Protein AF-A0A1H3QNW9-F1 (afdb_monomer_lite)

pLDDT: mean 85.69, std 12.76, range [44.47, 98.31]

Radius of gyration: 17.43 Å; chains: 1; bounding box: 43×35×52 Å

Foldseek 3Di:
DFLVVLLVCLQVVQVDDPVSLLVVLCVQQPPVRPRPDLLLVCLVVLLSCLQHPFLPPLVSCLSCQVVLQVVLVVDDLQDQVCLSSLLSSLLVVLSSQLSPHDRPVVSVVSSLVSLVNNDDDPPDQLQSLLLSLLSCLLSVVLQSVCVSLVHDSDDAQPQDLVDAPPLDSSSVSSNLSNCLVVLPALVSNVVNVLVCSRCVVVPCCVVVNHHSSSLSSNLSSRVCRRHVHRSSRSSVVSNVVSVVSVPDDD

Secondary structure (DSSP, 8-state):
--HHHHHHHHHHTTT-SHHHHHHHHHHHS-TTS---S-GGGGHHHHHHHHHHHTTTTGGGGTTHHHHHHHHHHH--TT-GGGHHHHHHHHHHHHHHHHTT----HHHHHHHHHTTTT----TT--HHHHHHHHHHHHHTT-HHHHHHHTT--SSS-----TTS--TT-HHHHHHHHHHHHHTT--HHHHHHHHHHHHHHIIIIITTTTSS-TTHHHHHHIIIIITTT---GGGHHHHHHHHHHHHHHS--

Organism: NCBI:txid405436

Structure (mmCIF, N/CA/C/O backbone):
data_AF-A0A1H3QNW9-F1
#
_entry.id   AF-A0A1H3QNW9-F1
#
loop_
_atom_site.group_PDB
_atom_site.id
_atom_site.type_symbol
_atom_site.label_atom_id
_atom_site.label_alt_id
_atom_site.label_comp_id
_atom_site.label_asym_id
_atom_site.label_entity_id
_atom_site.label_seq_id
_atom_site.pdbx_PDB_ins_code
_atom_site.Cartn_x
_atom_site.Cartn_y
_atom_site.Cartn_z
_atom_site.occupancy
_atom_site.B_iso_or_equiv
_atom_site.auth_seq_id
_atom_site.auth_comp_id
_atom_site.auth_asym_id
_atom_site.auth_atom_id
_atom_site.pdbx_PDB_model_num
ATOM 1 N N . MET A 1 1 ? -2.648 19.860 2.411 1.00 66.00 1 MET A N 1
ATOM 2 C CA . MET A 1 1 ? -3.523 19.165 1.454 1.00 66.00 1 MET A CA 1
ATOM 3 C C . MET A 1 1 ? -4.589 18.426 2.238 1.00 66.00 1 MET A C 1
ATOM 5 O O . MET A 1 1 ? -4.229 17.661 3.121 1.00 66.00 1 MET A O 1
ATOM 9 N N . ARG A 1 2 ? -5.869 18.709 1.990 1.00 79.75 2 ARG A N 1
ATOM 10 C CA . ARG A 1 2 ? -7.006 17.971 2.574 1.00 79.75 2 ARG A CA 1
ATOM 11 C C . ARG A 1 2 ? -7.312 16.715 1.753 1.00 79.75 2 ARG A C 1
ATOM 13 O O . ARG A 1 2 ? -7.042 16.709 0.558 1.00 79.75 2 ARG A O 1
ATOM 20 N N . LEU A 1 3 ? -7.965 15.700 2.333 1.00 72.50 3 LEU A N 1
ATOM 21 C CA . LEU A 1 3 ? -8.391 14.484 1.601 1.00 72.50 3 LEU A CA 1
ATOM 22 C C . LEU A 1 3 ? -9.133 14.781 0.282 1.00 72.50 3 LEU A C 1
ATOM 24 O O . LEU A 1 3 ? -8.835 14.179 -0.744 1.00 72.50 3 LEU A O 1
ATOM 28 N N . GLN A 1 4 ? -10.050 15.754 0.283 1.00 72.06 4 GLN A N 1
ATOM 29 C CA . GLN A 1 4 ? -10.753 16.174 -0.933 1.00 72.06 4 GLN A CA 1
ATOM 30 C C . GLN A 1 4 ? -9.806 16.784 -1.976 1.00 72.06 4 GLN A C 1
ATOM 32 O O . GLN A 1 4 ? -9.982 16.539 -3.165 1.00 72.06 4 GLN A O 1
ATOM 37 N N . GLU A 1 5 ? -8.810 17.564 -1.548 1.00 76.81 5 GLU A N 1
ATOM 38 C CA . GLU A 1 5 ? -7.808 18.156 -2.441 1.00 76.81 5 GLU A CA 1
ATOM 39 C C . GLU A 1 5 ? -6.892 17.083 -3.018 1.00 76.81 5 GLU A C 1
ATOM 41 O O . GLU A 1 5 ? -6.595 17.166 -4.195 1.00 76.81 5 GLU A O 1
ATOM 46 N N . PHE A 1 6 ? -6.512 16.070 -2.232 1.00 74.00 6 PHE A N 1
ATOM 47 C CA . PHE A 1 6 ? -5.716 14.931 -2.695 1.00 74.00 6 PHE A CA 1
ATOM 48 C C . PHE A 1 6 ? -6.447 14.128 -3.774 1.00 74.00 6 PHE A C 1
ATOM 50 O O . PHE A 1 6 ? -5.932 13.949 -4.872 1.00 74.00 6 PHE A O 1
ATOM 57 N N . VAL A 1 7 ? -7.692 13.718 -3.503 1.00 70.38 7 VAL A N 1
ATOM 58 C CA . VAL A 1 7 ? -8.506 13.004 -4.500 1.00 70.38 7 VAL A CA 1
ATOM 59 C C . VAL A 1 7 ? -8.715 13.885 -5.734 1.00 70.38 7 VAL A C 1
ATOM 61 O O . VAL A 1 7 ? -8.554 13.427 -6.864 1.00 70.38 7 VAL A O 1
ATOM 64 N N . SER A 1 8 ? -9.010 15.175 -5.542 1.00 72.75 8 SER A N 1
ATOM 65 C CA . SER A 1 8 ? -9.188 16.108 -6.658 1.00 72.75 8 SER A CA 1
ATOM 66 C C . SER A 1 8 ? -7.894 16.345 -7.432 1.00 72.75 8 SER A C 1
ATOM 68 O O . SER A 1 8 ? -7.966 16.469 -8.644 1.00 72.75 8 SER A O 1
ATOM 70 N N . SER A 1 9 ? -6.727 16.394 -6.784 1.00 74.69 9 SER A N 1
ATOM 71 C CA . SER A 1 9 ? -5.435 16.599 -7.443 1.00 74.69 9 SER A CA 1
ATOM 72 C C . SER A 1 9 ? -5.012 15.378 -8.235 1.00 74.69 9 SER A C 1
ATOM 74 O O . SER A 1 9 ? -4.568 15.554 -9.361 1.00 74.69 9 SER A O 1
ATOM 76 N N . SER A 1 10 ? -5.218 14.167 -7.713 1.00 69.69 10 SER A N 1
ATOM 77 C CA . SER A 1 10 ? -4.984 12.949 -8.493 1.00 69.69 10 SER A CA 1
ATOM 78 C C . SER A 1 10 ? -5.957 12.879 -9.672 1.00 69.69 10 SER A C 1
ATOM 80 O O . SER A 1 10 ? -5.571 12.485 -10.757 1.00 69.69 10 SER A O 1
ATOM 82 N N . THR A 1 11 ? -7.194 13.373 -9.534 1.00 62.69 11 THR A N 1
ATOM 83 C CA . THR A 1 11 ? -8.138 13.415 -10.670 1.00 62.69 11 THR A CA 1
ATOM 84 C C . THR A 1 11 ? -7.812 14.535 -11.679 1.00 62.69 11 THR A C 1
ATOM 86 O O . THR A 1 11 ? -7.979 14.357 -12.882 1.00 62.69 11 THR A O 1
ATOM 89 N N . ALA A 1 12 ? -7.364 15.707 -11.212 1.00 59.25 12 ALA A N 1
ATOM 90 C CA . ALA A 1 12 ? -7.172 16.918 -12.018 1.00 59.25 12 ALA A CA 1
ATOM 91 C C . ALA A 1 12 ? -5.767 17.055 -12.617 1.00 59.25 12 ALA A C 1
ATOM 93 O O . ALA A 1 12 ? -5.645 17.506 -13.753 1.00 59.25 12 ALA A O 1
ATOM 94 N N . GLY A 1 13 ? -4.719 16.670 -11.879 1.00 52.25 13 GLY A N 1
ATOM 95 C CA . GLY A 1 13 ? -3.324 16.657 -12.345 1.00 52.25 13 GLY A CA 1
ATOM 96 C C . GLY A 1 13 ? -3.116 15.734 -13.541 1.00 52.25 13 GLY A C 1
ATOM 97 O O . GLY A 1 13 ? -2.185 15.905 -14.319 1.00 52.25 13 GLY A O 1
ATOM 98 N N . PHE A 1 14 ? -4.061 14.827 -13.725 1.00 46.97 14 PHE A N 1
ATOM 99 C CA . PHE A 1 14 ? -4.114 13.908 -14.829 1.00 46.97 14 PHE A CA 1
ATOM 100 C C . PHE A 1 14 ? -4.768 14.465 -16.094 1.00 46.97 14 PHE A C 1
ATOM 102 O O . PHE A 1 14 ? -4.506 13.949 -17.172 1.00 46.97 14 PHE A O 1
ATOM 109 N N . GLY A 1 15 ? -5.613 15.500 -16.009 1.00 44.47 15 GLY A N 1
ATOM 110 C CA . GLY A 1 15 ? -6.336 16.003 -17.185 1.00 44.47 15 GLY A CA 1
ATOM 111 C C . GLY A 1 15 ? -7.071 14.906 -17.974 1.00 44.47 15 GLY A C 1
ATOM 112 O O . GLY A 1 15 ? -7.301 15.078 -19.166 1.00 44.47 15 GLY A O 1
ATOM 113 N N . ILE A 1 16 ? -7.392 13.775 -17.329 1.00 49.47 16 ILE A N 1
ATOM 114 C CA . ILE A 1 16 ? -7.835 12.553 -17.998 1.00 49.47 16 ILE A CA 1
ATOM 115 C C . ILE A 1 16 ? -9.276 12.751 -18.461 1.00 49.47 16 ILE A C 1
ATOM 117 O O . ILE A 1 16 ? -10.238 12.518 -17.727 1.00 49.47 16 ILE A O 1
ATOM 121 N N . ASP A 1 17 ? -9.438 13.131 -19.724 1.00 54.56 17 ASP A N 1
ATOM 122 C CA . ASP A 1 17 ? -10.193 12.208 -20.551 1.00 54.56 17 ASP A CA 1
ATOM 123 C C . ASP A 1 17 ? -9.336 10.952 -20.789 1.00 54.56 17 ASP A C 1
ATOM 125 O O . ASP A 1 17 ? -8.118 10.929 -20.596 1.00 54.56 17 ASP A O 1
ATOM 129 N N . ARG A 1 18 ? -9.996 9.863 -21.162 1.00 56.53 18 ARG A N 1
ATOM 130 C CA . ARG A 1 18 ? -9.376 8.552 -21.366 1.00 56.53 18 ARG A CA 1
ATOM 131 C C . ARG A 1 18 ? -8.205 8.573 -22.366 1.00 56.53 18 ARG A C 1
ATOM 133 O O . ARG A 1 18 ? -7.411 7.631 -22.365 1.00 56.53 18 ARG A O 1
ATOM 140 N N . ASP A 1 19 ? -8.121 9.614 -23.194 1.00 60.47 19 ASP A N 1
ATOM 141 C CA . ASP A 1 19 ? -7.160 9.761 -24.279 1.00 60.47 19 ASP A CA 1
ATOM 142 C C . ASP A 1 19 ? -5.839 10.365 -23.768 1.00 60.47 19 ASP A C 1
ATOM 144 O O . ASP A 1 19 ? -4.775 9.882 -24.151 1.00 60.47 19 ASP A O 1
ATOM 148 N N . GLY A 1 20 ? -5.876 11.296 -22.806 1.00 63.97 20 GLY A N 1
ATOM 149 C CA . GLY A 1 20 ? -4.665 11.861 -22.186 1.00 63.97 20 GLY A CA 1
ATOM 150 C C . GLY A 1 20 ? -3.808 10.838 -21.422 1.00 63.97 20 GLY A C 1
ATOM 151 O O . GLY A 1 20 ? -2.580 10.848 -21.530 1.00 63.97 20 GLY A O 1
ATOM 152 N N . LEU A 1 21 ? -4.440 9.897 -20.702 1.00 61.91 21 LEU A N 1
ATOM 153 C CA . LEU A 1 21 ? -3.722 8.795 -20.035 1.00 61.91 21 LEU A CA 1
ATOM 154 C C . LEU A 1 21 ? -3.058 7.870 -21.063 1.00 61.91 21 LEU A C 1
ATOM 156 O O . LEU A 1 21 ? -1.924 7.427 -20.879 1.00 61.91 21 LEU A O 1
ATOM 160 N N . ARG A 1 22 ? -3.754 7.620 -22.177 1.00 65.50 22 ARG A N 1
ATOM 161 C CA . ARG A 1 22 ? -3.264 6.770 -23.259 1.00 65.50 22 ARG A CA 1
ATOM 162 C C . ARG A 1 22 ? -2.065 7.393 -23.968 1.00 65.50 22 ARG A C 1
ATOM 164 O O . ARG A 1 22 ? -1.085 6.691 -24.179 1.00 65.50 22 ARG A O 1
ATOM 171 N N . GLU A 1 23 ? -2.121 8.682 -24.299 1.00 64.62 23 GLU A N 1
ATOM 172 C CA . GLU A 1 23 ? -1.015 9.400 -24.950 1.00 64.62 23 GLU A CA 1
ATOM 173 C C . GLU A 1 23 ? 0.237 9.434 -24.067 1.00 64.62 23 GLU A C 1
ATOM 175 O O . GLU A 1 23 ? 1.330 9.142 -24.551 1.00 64.62 23 GLU A O 1
ATOM 180 N N . GLY A 1 24 ? 0.083 9.683 -22.760 1.00 66.19 24 GLY A N 1
ATOM 181 C CA . GLY A 1 24 ? 1.200 9.615 -21.817 1.00 66.19 24 GLY A CA 1
ATOM 182 C C . GLY A 1 24 ? 1.838 8.223 -21.779 1.00 66.19 24 GLY A C 1
ATOM 183 O O . GLY A 1 24 ? 3.058 8.091 -21.854 1.00 66.19 24 GLY A O 1
ATOM 184 N N . ILE A 1 25 ? 1.027 7.165 -21.718 1.00 63.75 25 ILE A N 1
ATOM 185 C CA . ILE A 1 25 ? 1.530 5.784 -21.737 1.00 63.75 25 ILE A CA 1
ATOM 186 C C . ILE A 1 25 ? 2.196 5.455 -23.084 1.00 63.75 25 ILE A C 1
ATOM 188 O O . ILE A 1 25 ? 3.263 4.845 -23.094 1.00 63.75 25 ILE A O 1
ATOM 192 N N . GLU A 1 26 ? 1.631 5.881 -24.215 1.00 64.88 26 GLU A N 1
ATOM 193 C CA . GLU A 1 26 ? 2.199 5.656 -25.553 1.00 64.88 26 GLU A CA 1
ATOM 194 C C . GLU A 1 26 ? 3.536 6.400 -25.760 1.00 64.88 26 GLU A C 1
ATOM 196 O O . GLU A 1 26 ? 4.446 5.845 -26.381 1.00 64.88 26 GLU A O 1
ATOM 201 N N . GLU A 1 27 ? 3.712 7.605 -25.199 1.00 65.12 27 GLU A N 1
ATOM 202 C CA . GLU A 1 27 ? 5.004 8.315 -25.195 1.00 65.12 27 GLU A CA 1
ATOM 203 C C . GLU A 1 27 ? 6.055 7.623 -24.312 1.00 65.12 27 GLU A C 1
ATOM 205 O O . GLU A 1 27 ? 7.241 7.585 -24.656 1.00 65.12 27 GLU A O 1
ATOM 210 N N . MET A 1 28 ? 5.634 7.053 -23.181 1.00 61.44 28 MET A N 1
ATOM 211 C CA . MET A 1 28 ? 6.523 6.388 -22.221 1.00 61.44 28 MET A CA 1
ATOM 212 C C . MET A 1 28 ? 6.884 4.951 -22.634 1.00 61.44 28 MET A C 1
ATOM 214 O O . MET A 1 28 ? 7.942 4.434 -22.261 1.00 61.44 28 MET A O 1
ATOM 218 N N . PHE A 1 29 ? 6.039 4.307 -23.441 1.00 59.16 29 PHE A N 1
ATOM 219 C CA . PHE A 1 29 ? 6.195 2.926 -23.894 1.00 59.16 29 PHE A CA 1
ATOM 220 C C . PHE A 1 29 ? 6.036 2.840 -25.411 1.00 59.16 29 PHE A C 1
ATOM 222 O O . PHE A 1 29 ? 4.990 2.405 -25.900 1.00 59.16 29 PHE A O 1
ATOM 229 N N . PRO A 1 30 ? 7.080 3.209 -26.180 1.00 58.06 30 PRO A N 1
ATOM 230 C CA . PRO A 1 30 ? 7.027 3.073 -27.622 1.00 58.06 30 PRO A CA 1
ATOM 231 C C . PRO A 1 30 ? 6.740 1.608 -28.012 1.00 58.06 30 PRO A C 1
ATOM 233 O O . PRO A 1 30 ? 7.261 0.673 -27.390 1.00 58.06 30 PRO A O 1
ATOM 236 N N . PRO A 1 31 ? 5.925 1.384 -29.058 1.00 51.50 31 PRO A N 1
ATOM 237 C CA . PRO A 1 31 ? 5.428 0.060 -29.445 1.00 51.50 31 PRO A CA 1
ATOM 238 C C . PRO A 1 31 ? 6.521 -0.920 -29.902 1.00 51.50 31 PRO A C 1
ATOM 240 O O . PRO A 1 31 ? 6.249 -2.104 -30.087 1.00 51.50 31 PRO A O 1
ATOM 243 N N . ASP A 1 32 ? 7.760 -0.455 -30.074 1.00 58.34 32 ASP A N 1
ATOM 244 C CA . ASP A 1 32 ? 8.920 -1.289 -30.393 1.00 58.34 32 ASP A CA 1
ATOM 245 C C . ASP A 1 32 ? 9.506 -2.024 -29.170 1.00 58.34 32 ASP A C 1
ATOM 247 O O . ASP A 1 32 ? 10.432 -2.824 -29.315 1.00 58.34 32 ASP A O 1
ATOM 251 N N . GLY A 1 33 ? 8.968 -1.781 -27.967 1.00 48.31 33 GLY A N 1
ATOM 252 C CA . GLY A 1 33 ? 9.390 -2.440 -26.732 1.00 48.31 33 GLY A CA 1
ATOM 253 C C . GLY A 1 33 ? 10.774 -2.010 -26.237 1.00 48.31 33 GLY A C 1
ATOM 254 O O . GLY A 1 33 ? 11.257 -2.553 -25.241 1.00 48.31 33 GLY A O 1
ATOM 255 N N . ALA A 1 34 ? 11.399 -1.018 -26.880 1.00 46.38 34 ALA A N 1
ATOM 256 C CA . ALA A 1 34 ? 12.728 -0.506 -26.557 1.00 46.38 34 ALA A CA 1
ATOM 257 C C . ALA A 1 34 ? 12.702 0.552 -25.443 1.00 46.38 34 ALA A C 1
ATOM 259 O O . ALA A 1 34 ? 13.546 1.452 -25.416 1.00 46.38 34 ALA A O 1
ATOM 260 N N . SER A 1 35 ? 11.741 0.459 -24.519 1.00 47.56 35 SER A N 1
ATOM 261 C CA . SER A 1 35 ? 11.677 1.358 -23.370 1.00 47.56 35 SER A CA 1
ATOM 262 C C . SER A 1 35 ? 12.978 1.239 -22.568 1.00 47.56 35 SER A C 1
ATOM 264 O O . SER A 1 35 ? 13.267 0.217 -21.945 1.00 47.56 35 SER A O 1
ATOM 266 N N . ARG A 1 36 ? 13.786 2.303 -22.646 1.00 50.16 36 ARG A N 1
ATOM 267 C CA . ARG A 1 36 ? 14.967 2.567 -21.809 1.00 50.16 36 ARG A CA 1
ATOM 268 C C . ARG A 1 36 ? 14.569 3.141 -20.446 1.00 50.16 36 ARG A C 1
ATOM 270 O O . ARG A 1 36 ? 15.445 3.581 -19.705 1.00 50.16 36 ARG A O 1
ATOM 277 N N . PHE A 1 37 ? 13.271 3.236 -20.167 1.00 54.41 37 PHE A N 1
ATOM 278 C CA . PHE A 1 37 ? 12.762 3.935 -19.004 1.00 54.41 37 PHE A CA 1
ATOM 279 C C . PHE A 1 37 ? 12.820 3.037 -17.773 1.00 54.41 37 PHE A C 1
ATOM 281 O O . PHE A 1 37 ? 12.501 1.850 -17.825 1.00 54.41 37 PHE A O 1
ATOM 288 N N . ASP A 1 38 ? 13.246 3.640 -16.670 1.00 73.50 38 ASP A N 1
ATOM 289 C CA . ASP A 1 38 ? 13.136 3.075 -15.336 1.00 73.50 38 ASP A CA 1
ATOM 290 C C . ASP A 1 38 ? 11.646 2.972 -14.984 1.00 73.50 38 ASP A C 1
ATOM 292 O O . ASP A 1 38 ? 10.969 3.992 -14.848 1.00 73.50 38 ASP A O 1
ATOM 296 N N . VAL A 1 39 ? 11.115 1.751 -14.881 1.00 78.06 39 VAL A N 1
ATOM 297 C CA . VAL A 1 39 ? 9.708 1.514 -14.532 1.00 78.06 39 VAL A CA 1
ATOM 298 C C . VAL A 1 39 ? 9.400 2.083 -13.153 1.00 78.06 39 VAL A C 1
ATOM 300 O O . VAL A 1 39 ? 8.294 2.566 -12.944 1.00 78.06 39 VAL A O 1
ATOM 303 N N . GLY A 1 40 ? 10.377 2.125 -12.242 1.00 67.56 40 GLY A N 1
ATOM 304 C CA . GLY A 1 40 ? 10.214 2.764 -10.939 1.00 67.56 40 GLY A CA 1
ATOM 305 C C . GLY A 1 40 ? 9.841 4.247 -11.041 1.00 67.56 40 GLY A C 1
ATOM 306 O O . GLY A 1 40 ? 9.077 4.741 -10.220 1.00 67.56 40 GLY A O 1
ATOM 307 N N . ALA A 1 41 ? 10.267 4.948 -12.098 1.00 77.00 41 ALA A N 1
ATOM 308 C CA . ALA A 1 41 ? 9.884 6.343 -12.325 1.00 77.00 41 ALA A CA 1
ATOM 309 C C . ALA A 1 41 ? 8.388 6.526 -12.657 1.00 77.00 41 ALA A C 1
ATOM 311 O O . ALA A 1 41 ? 7.897 7.653 -12.650 1.00 77.00 41 ALA A O 1
ATOM 312 N N . GLN A 1 42 ? 7.672 5.435 -12.945 1.00 77.38 42 GLN A N 1
ATOM 313 C CA . GLN A 1 42 ? 6.245 5.425 -13.279 1.00 77.38 42 GLN A CA 1
ATOM 314 C C . GLN A 1 42 ? 5.340 5.151 -12.078 1.00 77.38 42 GLN A C 1
ATOM 316 O O . GLN A 1 42 ? 4.121 5.235 -12.212 1.00 77.38 42 GLN A O 1
ATOM 321 N N . GLU A 1 43 ? 5.916 4.845 -10.913 1.00 83.25 43 GLU A N 1
ATOM 322 C CA . GLU A 1 43 ? 5.172 4.608 -9.673 1.00 83.25 43 GLU A CA 1
ATOM 323 C C . GLU A 1 43 ? 4.132 5.711 -9.393 1.00 83.25 43 GLU A C 1
ATOM 325 O O . GLU A 1 43 ? 2.957 5.363 -9.267 1.00 83.25 43 GLU A O 1
ATOM 330 N N . PRO A 1 44 ? 4.458 7.022 -9.469 1.00 85.06 44 PRO A N 1
ATOM 331 C CA . PRO A 1 44 ? 3.466 8.067 -9.206 1.00 85.06 44 PRO A CA 1
ATOM 332 C C . PRO A 1 44 ? 2.252 8.022 -10.145 1.00 85.06 44 PRO A C 1
ATOM 334 O O . PRO A 1 44 ? 1.130 8.279 -9.721 1.00 85.06 44 PRO A O 1
ATOM 337 N N . VAL A 1 45 ? 2.459 7.659 -11.417 1.00 83.56 45 VAL A N 1
ATOM 338 C CA . VAL A 1 45 ? 1.382 7.579 -12.417 1.00 83.56 45 VAL A CA 1
ATOM 339 C C . VAL A 1 45 ? 0.430 6.428 -12.088 1.00 83.56 45 VAL A C 1
ATOM 341 O O . VAL A 1 45 ? -0.789 6.578 -12.162 1.00 83.56 45 VAL A O 1
ATOM 344 N N . VAL A 1 46 ? 0.972 5.271 -11.707 1.00 83.25 46 VAL A N 1
ATOM 345 C CA . VAL A 1 46 ? 0.162 4.107 -11.326 1.00 83.25 46 VAL A CA 1
ATOM 346 C C . VAL A 1 46 ? -0.605 4.393 -10.032 1.00 83.25 46 VAL A C 1
ATOM 348 O O . VAL A 1 46 ? -1.802 4.107 -9.953 1.00 83.25 46 VAL A O 1
ATOM 351 N N . ASP A 1 47 ? 0.052 5.009 -9.050 1.00 86.50 47 ASP A N 1
ATOM 352 C CA . ASP A 1 47 ? -0.538 5.356 -7.756 1.00 86.50 47 ASP A CA 1
ATOM 353 C C . ASP A 1 47 ? -1.702 6.340 -7.897 1.00 86.50 47 ASP A C 1
ATOM 355 O O . ASP A 1 47 ? -2.786 6.117 -7.346 1.00 86.50 47 ASP A O 1
ATOM 359 N N . ASP A 1 48 ? -1.508 7.414 -8.666 1.00 84.06 48 ASP A N 1
ATOM 360 C CA . ASP A 1 48 ? -2.564 8.391 -8.898 1.00 84.06 48 ASP A CA 1
ATOM 361 C C . ASP A 1 48 ? -3.739 7.754 -9.661 1.00 84.06 48 ASP A C 1
ATOM 363 O O . ASP A 1 48 ? -4.896 8.089 -9.392 1.00 84.06 48 ASP A O 1
ATOM 367 N N . ALA A 1 49 ? -3.484 6.818 -10.586 1.00 82.44 49 ALA A N 1
ATOM 368 C CA . ALA A 1 49 ? -4.541 6.151 -11.347 1.00 82.44 49 ALA A CA 1
ATOM 369 C C . ALA A 1 49 ? -5.417 5.267 -10.444 1.00 82.44 49 ALA A C 1
ATOM 371 O O . ALA A 1 49 ? -6.645 5.302 -10.556 1.00 82.44 49 ALA A O 1
ATOM 372 N N . ILE A 1 50 ? -4.815 4.558 -9.482 1.00 86.38 50 ILE A N 1
ATOM 373 C CA . ILE A 1 50 ? -5.549 3.797 -8.454 1.00 86.38 50 ILE A CA 1
ATOM 374 C C . ILE A 1 50 ? -6.507 4.713 -7.692 1.00 86.38 50 IL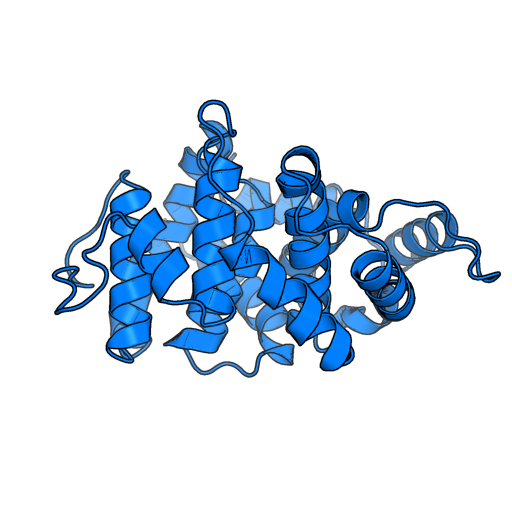E A C 1
ATOM 376 O O . ILE A 1 50 ? -7.678 4.382 -7.511 1.00 86.38 50 ILE A O 1
ATOM 380 N N . VAL A 1 51 ? -6.034 5.888 -7.273 1.00 83.88 51 VAL A N 1
ATOM 381 C CA . VAL A 1 51 ? -6.856 6.855 -6.532 1.00 83.88 51 VAL A CA 1
ATOM 382 C C . VAL A 1 51 ? -7.959 7.441 -7.421 1.00 83.88 51 VAL A C 1
ATOM 384 O O . VAL A 1 51 ? -9.116 7.538 -6.998 1.00 83.88 51 VAL A O 1
ATOM 387 N N . ALA A 1 52 ? -7.627 7.822 -8.655 1.00 79.12 52 ALA A N 1
ATOM 388 C CA . ALA A 1 52 ? -8.522 8.546 -9.552 1.00 79.12 52 ALA A CA 1
ATOM 389 C C . ALA A 1 52 ? -9.619 7.665 -10.168 1.00 79.12 52 ALA A C 1
ATOM 391 O O . ALA A 1 52 ? -10.766 8.109 -10.264 1.00 79.12 52 ALA A O 1
ATOM 392 N N . VAL A 1 53 ? -9.293 6.436 -10.584 1.00 78.94 53 VAL A N 1
ATOM 393 C CA . VAL A 1 53 ? -10.199 5.583 -11.378 1.00 78.94 53 VAL A CA 1
ATOM 394 C C . VAL A 1 53 ? -10.294 4.128 -10.909 1.00 78.94 53 VAL A C 1
ATOM 396 O O . VAL A 1 53 ? -11.126 3.389 -11.442 1.00 78.94 53 VAL A O 1
ATOM 399 N N . GLY A 1 54 ? -9.507 3.717 -9.911 1.00 88.62 54 GLY A N 1
ATOM 400 C CA . GLY A 1 54 ? -9.466 2.331 -9.446 1.00 88.62 54 GLY A CA 1
ATOM 401 C C . GLY A 1 54 ? -8.836 1.395 -10.482 1.00 88.62 54 GLY A C 1
ATOM 402 O O . GLY A 1 54 ? -7.798 1.709 -11.059 1.00 88.62 54 GLY A O 1
ATOM 403 N N . GLY A 1 55 ? -9.462 0.241 -10.721 1.00 85.06 55 GLY A N 1
ATOM 404 C CA . GLY A 1 55 ? -9.058 -0.762 -11.716 1.00 85.06 55 GLY A CA 1
ATOM 405 C C . GLY A 1 55 ? -9.753 -0.626 -13.079 1.00 85.06 55 GLY A C 1
ATOM 406 O O . GLY A 1 55 ? -9.445 -1.367 -14.010 1.00 85.06 55 GLY A O 1
ATOM 407 N N . ARG A 1 56 ? -10.682 0.326 -13.249 1.00 85.56 56 ARG A N 1
ATOM 408 C CA . ARG A 1 56 ? -11.551 0.417 -14.447 1.00 85.56 56 ARG A CA 1
ATOM 409 C C . ARG A 1 56 ? -10.806 0.590 -15.774 1.00 85.56 56 ARG A C 1
ATOM 411 O O . ARG A 1 56 ? -11.312 0.160 -16.810 1.00 85.56 56 ARG A O 1
ATOM 418 N N . ASP A 1 57 ? -9.625 1.200 -15.740 1.00 84.62 57 ASP A N 1
ATOM 419 C CA . ASP A 1 57 ? -8.769 1.428 -16.910 1.00 84.62 57 ASP A CA 1
ATOM 420 C C . ASP A 1 57 ? -7.445 0.645 -16.837 1.00 84.62 57 ASP A C 1
ATOM 422 O O . ASP A 1 57 ? -6.489 0.969 -17.539 1.00 84.62 57 ASP A O 1
ATOM 426 N N . ALA A 1 58 ? -7.399 -0.435 -16.045 1.00 88.31 58 ALA A N 1
ATOM 427 C CA . ALA A 1 58 ? -6.212 -1.272 -15.857 1.00 88.31 58 ALA A CA 1
ATOM 428 C C . ALA A 1 58 ? -5.551 -1.698 -17.178 1.00 88.31 58 ALA A C 1
ATOM 430 O O . ALA A 1 58 ? -4.329 -1.691 -17.286 1.00 88.31 58 ALA A O 1
ATOM 431 N N . GLY A 1 59 ? -6.341 -2.004 -18.215 1.00 88.12 59 GLY A N 1
ATOM 432 C CA . GLY A 1 59 ? -5.827 -2.430 -19.523 1.00 88.12 59 GLY A CA 1
ATOM 433 C C . GLY A 1 59 ? -4.882 -1.425 -20.196 1.00 88.12 59 GLY A C 1
ATOM 434 O O . GLY A 1 59 ? -4.058 -1.822 -21.012 1.00 88.12 59 GLY A O 1
ATOM 435 N N . GLN A 1 60 ? -4.935 -0.140 -19.834 1.00 85.31 60 GLN A N 1
ATOM 436 C CA . GLN A 1 60 ? -3.984 0.851 -20.346 1.00 85.31 60 GLN A CA 1
ATOM 437 C C . GLN A 1 60 ? -2.564 0.629 -19.808 1.00 85.31 60 GLN A C 1
ATOM 439 O O . GLN A 1 60 ? -1.594 0.957 -20.483 1.00 85.31 60 GLN A O 1
ATOM 444 N N . PHE A 1 61 ? -2.432 0.014 -18.632 1.00 87.44 61 PHE A N 1
ATOM 445 C CA . PHE A 1 61 ? -1.156 -0.281 -17.985 1.00 87.44 61 PHE A CA 1
ATOM 446 C C . PHE A 1 61 ? -0.608 -1.674 -18.331 1.00 87.44 61 PHE A C 1
ATOM 448 O O . PHE A 1 61 ? 0.490 -2.020 -17.897 1.00 87.44 61 PHE A O 1
ATOM 455 N N . GLU A 1 62 ? -1.308 -2.474 -19.143 1.00 89.75 62 GLU A N 1
ATOM 456 C CA . GLU A 1 62 ? -0.834 -3.792 -19.597 1.00 89.75 62 GLU A CA 1
ATOM 457 C C . GLU A 1 62 ? 0.585 -3.755 -20.219 1.00 89.75 62 GLU A C 1
ATOM 459 O O . GLU A 1 62 ? 1.394 -4.631 -19.893 1.00 89.75 62 GLU A O 1
ATOM 464 N N . PRO A 1 63 ? 0.979 -2.727 -21.006 1.00 87.31 63 PRO A N 1
ATOM 465 C CA . PRO A 1 63 ? 2.349 -2.603 -21.513 1.00 87.31 63 PRO A CA 1
ATOM 466 C C . PRO A 1 63 ? 3.436 -2.490 -20.428 1.00 87.31 63 PRO A C 1
ATOM 468 O O . PRO A 1 63 ? 4.602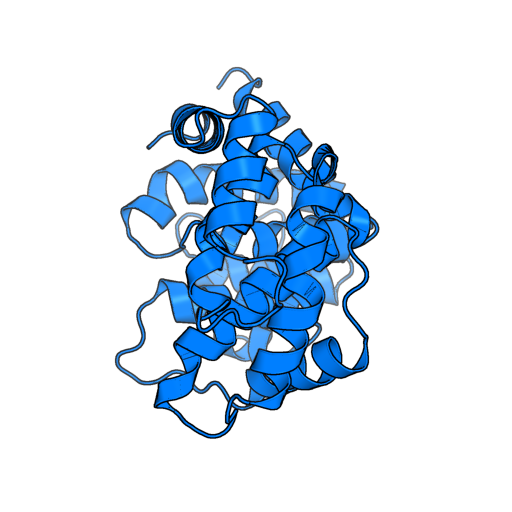 -2.792 -20.706 1.00 87.31 63 PRO A O 1
ATOM 471 N N . LEU A 1 64 ? 3.085 -2.104 -19.192 1.00 88.44 64 LEU A N 1
ATOM 472 C CA . LEU A 1 64 ? 4.023 -2.043 -18.065 1.00 88.44 64 LEU A CA 1
ATOM 473 C C . LEU A 1 64 ? 4.445 -3.429 -17.582 1.00 88.44 64 LEU A C 1
ATOM 475 O O . LEU A 1 64 ? 5.573 -3.589 -17.118 1.00 88.44 64 LEU A O 1
ATOM 479 N N . VAL A 1 65 ? 3.585 -4.444 -17.715 1.00 92.38 65 VAL A N 1
ATOM 480 C CA . VAL A 1 65 ? 3.849 -5.803 -17.215 1.00 92.38 65 VAL A CA 1
ATOM 481 C C . VAL A 1 65 ? 5.172 -6.369 -17.754 1.00 92.38 65 VAL A C 1
ATOM 483 O O . VAL A 1 65 ? 6.045 -6.709 -16.948 1.00 92.38 65 VAL A O 1
ATOM 486 N N . PRO A 1 66 ? 5.415 -6.444 -19.081 1.00 89.88 66 PRO A N 1
ATOM 487 C CA . PRO A 1 66 ? 6.690 -6.944 -19.588 1.00 89.88 66 PRO A CA 1
ATOM 488 C C . PRO A 1 66 ? 7.885 -6.050 -19.214 1.00 89.88 66 PRO A C 1
ATOM 490 O O . PRO A 1 66 ? 9.008 -6.552 -19.158 1.00 89.88 66 PRO A O 1
ATOM 493 N N . ALA A 1 67 ? 7.683 -4.753 -18.957 1.00 87.50 67 ALA A N 1
ATOM 494 C CA . ALA A 1 67 ? 8.747 -3.851 -18.515 1.00 87.50 67 ALA A CA 1
ATOM 495 C C . ALA A 1 67 ? 9.160 -4.131 -17.060 1.00 87.50 67 ALA A C 1
ATOM 497 O O . ALA A 1 67 ? 10.350 -4.319 -16.801 1.00 87.50 67 ALA A O 1
ATOM 498 N N . VAL A 1 68 ? 8.189 -4.273 -16.147 1.00 90.25 68 VAL A N 1
ATOM 499 C CA . VAL A 1 68 ? 8.417 -4.698 -14.753 1.00 90.25 68 VAL A CA 1
ATOM 500 C C . VAL A 1 68 ? 9.182 -6.015 -14.724 1.00 90.25 68 VAL A C 1
ATOM 502 O O . VAL A 1 68 ? 10.200 -6.119 -14.048 1.00 90.25 68 VAL A O 1
ATOM 505 N N . VAL A 1 69 ? 8.751 -7.012 -15.506 1.00 92.25 69 VAL A N 1
ATOM 506 C CA . VAL A 1 69 ? 9.404 -8.332 -15.548 1.00 92.25 69 VAL A CA 1
ATOM 507 C C . VAL A 1 69 ? 10.875 -8.224 -15.959 1.00 92.25 69 VAL A C 1
ATOM 509 O O . VAL A 1 69 ? 11.733 -8.856 -15.340 1.00 92.25 69 VAL A O 1
ATOM 512 N N . ARG A 1 70 ? 11.193 -7.412 -16.977 1.00 90.38 70 ARG A N 1
ATOM 513 C CA . ARG A 1 70 ? 12.587 -7.186 -17.393 1.00 90.38 70 ARG A CA 1
ATOM 514 C C . ARG A 1 70 ? 13.403 -6.496 -16.306 1.00 90.38 70 ARG A C 1
ATOM 516 O O . ARG A 1 70 ? 14.539 -6.895 -16.076 1.00 90.38 70 ARG A O 1
ATOM 523 N N . GLN A 1 71 ? 12.840 -5.488 -15.645 1.00 89.62 71 GLN A N 1
ATOM 524 C CA . GLN A 1 71 ? 13.556 -4.738 -14.617 1.00 89.62 71 GLN A CA 1
ATOM 525 C C . GLN A 1 71 ? 13.789 -5.576 -13.356 1.00 89.62 71 GLN A C 1
ATOM 527 O O . GLN A 1 71 ? 14.895 -5.577 -12.825 1.00 89.62 71 GLN A O 1
ATOM 532 N N . VAL A 1 72 ? 12.807 -6.385 -12.952 1.00 90.44 72 VAL A N 1
ATOM 533 C CA . VAL A 1 72 ? 12.967 -7.381 -11.884 1.00 90.44 72 VAL A CA 1
ATOM 534 C C . VAL A 1 72 ? 14.085 -8.377 -12.196 1.00 90.44 72 VAL A C 1
ATOM 536 O O . VAL A 1 72 ? 14.820 -8.776 -11.299 1.00 90.44 72 VAL A O 1
ATOM 539 N N . ALA A 1 73 ? 14.257 -8.767 -13.459 1.00 88.81 73 ALA A N 1
ATOM 540 C CA . ALA A 1 73 ? 15.347 -9.655 -13.857 1.00 88.81 73 ALA A CA 1
ATOM 541 C C . ALA A 1 73 ? 16.727 -8.968 -13.910 1.00 88.81 73 ALA A C 1
ATOM 543 O O . ALA A 1 73 ? 17.742 -9.663 -13.904 1.00 88.81 73 ALA A O 1
ATOM 544 N N . ALA A 1 74 ? 16.773 -7.636 -14.010 1.00 86.62 74 ALA A N 1
ATOM 545 C CA . ALA A 1 74 ? 18.002 -6.868 -14.203 1.00 86.62 74 ALA A CA 1
ATOM 546 C C . ALA A 1 74 ? 18.564 -6.250 -12.913 1.00 86.62 74 ALA A C 1
ATOM 548 O O . ALA A 1 74 ? 19.765 -5.995 -12.850 1.00 86.62 74 ALA A O 1
ATOM 549 N N . LEU A 1 75 ? 17.715 -5.979 -11.919 1.00 82.19 75 LEU A N 1
ATOM 550 C CA . LEU A 1 75 ? 18.122 -5.332 -10.673 1.00 82.19 75 LEU A CA 1
ATOM 551 C C . LEU A 1 75 ? 18.886 -6.290 -9.753 1.00 82.19 75 LEU A C 1
ATOM 553 O O . LEU A 1 75 ? 18.486 -7.437 -9.547 1.00 82.19 75 LEU A O 1
ATOM 557 N N . ASP A 1 76 ? 19.977 -5.787 -9.172 1.00 79.06 76 ASP A N 1
ATOM 558 C CA . ASP A 1 76 ? 20.715 -6.485 -8.123 1.00 79.06 76 ASP A CA 1
ATOM 559 C C . ASP A 1 76 ? 20.084 -6.181 -6.760 1.00 79.06 76 ASP A C 1
ATOM 561 O O . ASP A 1 76 ? 20.133 -5.062 -6.252 1.00 79.06 76 ASP A O 1
ATOM 565 N N . SER A 1 77 ? 19.485 -7.196 -6.144 1.00 73.69 77 SER A N 1
ATOM 566 C CA . SER A 1 77 ? 18.852 -7.070 -4.831 1.00 73.69 77 SER A CA 1
ATOM 567 C C . SER A 1 77 ? 19.838 -6.943 -3.670 1.00 73.69 77 SER A C 1
ATOM 569 O O . SER A 1 77 ? 19.420 -6.651 -2.552 1.00 73.69 77 SER A O 1
ATOM 571 N N . ALA A 1 78 ? 21.120 -7.243 -3.898 1.00 77.00 78 ALA A N 1
ATOM 572 C CA . ALA A 1 78 ? 22.166 -7.154 -2.884 1.00 77.00 78 ALA A CA 1
ATOM 573 C C . ALA A 1 78 ? 22.853 -5.781 -2.855 1.00 77.00 78 ALA A C 1
ATOM 575 O O . ALA A 1 78 ? 23.603 -5.506 -1.915 1.00 77.00 78 ALA A O 1
ATOM 576 N N . ASP A 1 79 ? 22.603 -4.935 -3.856 1.00 80.50 79 ASP A N 1
ATOM 577 C CA . ASP A 1 79 ? 23.154 -3.589 -3.918 1.00 80.50 79 ASP A CA 1
ATOM 578 C C . ASP A 1 79 ? 22.418 -2.668 -2.921 1.00 80.50 79 ASP A C 1
ATOM 580 O O . ASP A 1 79 ? 21.211 -2.438 -3.067 1.00 80.50 79 ASP A O 1
ATOM 584 N N . PRO A 1 80 ? 23.100 -2.131 -1.889 1.00 72.44 80 PRO A N 1
ATOM 585 C CA . PRO A 1 80 ? 22.483 -1.204 -0.944 1.00 72.44 80 PRO A CA 1
ATOM 586 C C . PRO A 1 80 ? 21.987 0.091 -1.604 1.00 72.44 80 PRO A C 1
ATOM 588 O O . PRO A 1 80 ? 21.058 0.705 -1.078 1.00 72.44 80 PRO A O 1
ATOM 591 N N . ASP A 1 81 ? 22.547 0.488 -2.749 1.00 78.75 81 ASP A N 1
ATOM 592 C CA . ASP A 1 81 ? 22.107 1.675 -3.487 1.00 78.75 81 ASP A CA 1
ATOM 593 C C . ASP A 1 81 ? 20.837 1.398 -4.319 1.00 78.75 81 ASP A C 1
ATOM 595 O O . ASP A 1 81 ? 20.155 2.326 -4.759 1.00 78.75 81 ASP A O 1
ATOM 599 N N . ALA A 1 82 ? 20.454 0.125 -4.479 1.00 81.50 82 ALA A N 1
ATOM 600 C CA . ALA A 1 82 ? 19.269 -0.286 -5.227 1.00 81.50 82 ALA A CA 1
ATOM 601 C C . ALA A 1 82 ? 17.979 -0.327 -4.387 1.00 81.50 82 ALA A C 1
ATOM 603 O O . ALA A 1 82 ? 16.922 -0.628 -4.934 1.00 81.50 82 ALA A O 1
ATOM 604 N N . VAL A 1 83 ? 18.005 0.002 -3.085 1.00 81.94 83 VAL A N 1
ATOM 605 C CA . VAL A 1 83 ? 16.805 -0.073 -2.218 1.00 81.94 83 VAL A CA 1
ATOM 606 C C . VAL A 1 83 ? 15.643 0.757 -2.768 1.00 81.94 83 VAL A C 1
ATOM 608 O O . VAL A 1 83 ? 14.543 0.228 -2.917 1.00 81.94 83 VAL A O 1
ATOM 611 N N . GLN A 1 84 ? 15.878 2.028 -3.112 1.00 84.75 84 GLN A N 1
ATOM 612 C CA . GLN A 1 84 ? 14.827 2.896 -3.646 1.00 84.75 84 GLN A CA 1
ATOM 613 C C . GLN A 1 84 ? 14.312 2.415 -5.017 1.00 84.75 84 GLN A C 1
ATOM 615 O O . GLN A 1 84 ? 13.102 2.219 -5.131 1.00 84.75 84 GLN A O 1
ATOM 620 N N . PRO A 1 85 ? 15.167 2.162 -6.032 1.00 85.75 85 PRO A N 1
ATOM 621 C CA . PRO A 1 85 ? 14.715 1.588 -7.302 1.00 85.75 85 PRO A CA 1
ATOM 622 C C . PRO A 1 85 ? 13.924 0.287 -7.135 1.00 85.75 85 PRO A C 1
ATOM 624 O O . PRO A 1 85 ? 12.877 0.111 -7.755 1.00 85.75 85 PRO A O 1
ATOM 627 N N . ASN A 1 86 ? 14.387 -0.612 -6.262 1.00 88.62 86 ASN A N 1
ATOM 628 C CA . ASN A 1 86 ? 13.715 -1.882 -6.012 1.00 88.62 86 ASN A CA 1
ATOM 629 C C . ASN A 1 86 ? 12.337 -1.663 -5.372 1.00 88.62 86 ASN A C 1
ATOM 631 O O . ASN A 1 86 ? 11.377 -2.329 -5.757 1.00 88.62 86 ASN A O 1
ATOM 635 N N . LEU A 1 87 ? 12.220 -0.726 -4.424 1.00 90.06 87 LEU A N 1
ATOM 636 C CA . LEU A 1 87 ? 10.947 -0.405 -3.783 1.00 90.06 87 LEU A CA 1
ATOM 637 C C . LEU A 1 87 ? 9.953 0.222 -4.769 1.00 90.06 87 LEU A C 1
ATOM 639 O O . LEU A 1 87 ? 8.792 -0.177 -4.765 1.00 90.06 87 LEU A O 1
ATOM 643 N N . SER A 1 88 ? 10.399 1.109 -5.661 1.00 90.56 88 SER A N 1
ATOM 644 C CA . SER A 1 88 ? 9.524 1.693 -6.687 1.00 90.56 88 SER A CA 1
ATOM 645 C C . SER A 1 88 ? 9.069 0.668 -7.731 1.00 90.56 88 SER A C 1
ATOM 647 O O . SER A 1 88 ? 7.909 0.661 -8.138 1.00 90.56 88 SER A O 1
ATOM 649 N N . VAL A 1 89 ? 9.937 -0.271 -8.128 1.00 92.06 89 VAL A N 1
ATOM 650 C CA . VAL A 1 89 ? 9.534 -1.396 -8.994 1.00 92.06 89 VAL A CA 1
ATOM 651 C C . VAL A 1 89 ? 8.519 -2.298 -8.294 1.00 92.06 89 VAL A C 1
ATOM 653 O O . VAL A 1 89 ? 7.550 -2.732 -8.921 1.00 92.06 89 VAL A O 1
ATOM 656 N N . LEU A 1 90 ? 8.699 -2.558 -6.994 1.00 93.94 90 LEU A N 1
ATOM 657 C CA . LEU A 1 90 ? 7.701 -3.258 -6.187 1.00 93.94 90 LEU A CA 1
ATOM 658 C C . LEU A 1 90 ? 6.379 -2.484 -6.128 1.00 93.94 90 LEU A C 1
ATOM 660 O O . LEU A 1 90 ? 5.327 -3.112 -6.221 1.00 93.94 90 LEU A O 1
ATOM 664 N N . GLY A 1 91 ? 6.424 -1.156 -5.991 1.00 94.75 91 GLY A N 1
ATOM 665 C CA . GLY A 1 91 ? 5.252 -0.281 -5.987 1.00 94.75 91 GLY A CA 1
ATOM 666 C C . GLY A 1 91 ? 4.448 -0.393 -7.277 1.00 94.75 91 GLY A C 1
ATOM 667 O O . GLY A 1 91 ? 3.262 -0.720 -7.232 1.00 94.75 91 GLY A O 1
ATOM 668 N N . VAL A 1 92 ? 5.108 -0.273 -8.434 1.00 94.06 92 VAL A N 1
ATOM 669 C CA . VAL A 1 92 ? 4.458 -0.480 -9.740 1.00 94.06 92 VAL A CA 1
ATOM 670 C C . VAL A 1 92 ? 3.896 -1.891 -9.856 1.00 94.06 92 VAL A C 1
ATOM 672 O O . VAL A 1 92 ? 2.738 -2.065 -10.224 1.00 94.06 92 VAL A O 1
ATOM 675 N N . MET A 1 93 ? 4.681 -2.914 -9.513 1.00 95.62 93 MET A N 1
ATOM 676 C CA . MET A 1 93 ? 4.226 -4.303 -9.564 1.00 95.62 93 MET A CA 1
ATOM 677 C C . MET A 1 93 ? 2.982 -4.531 -8.696 1.00 95.62 93 MET A C 1
ATOM 679 O O . MET A 1 93 ? 2.042 -5.199 -9.128 1.00 95.62 93 MET A O 1
ATOM 683 N N . ASN A 1 94 ? 2.965 -3.963 -7.489 1.00 97.12 94 ASN A N 1
ATOM 684 C CA . ASN A 1 94 ? 1.806 -3.975 -6.612 1.00 97.12 94 ASN A CA 1
ATOM 685 C C . ASN A 1 94 ? 0.614 -3.285 -7.268 1.00 97.12 94 ASN A C 1
ATOM 687 O O . ASN A 1 94 ? -0.455 -3.885 -7.313 1.00 97.12 94 ASN A O 1
ATOM 691 N N . GLY A 1 95 ? 0.811 -2.083 -7.811 1.00 96.06 95 GLY A N 1
ATOM 692 C CA . GLY A 1 95 ? -0.218 -1.319 -8.506 1.00 96.06 95 GLY A CA 1
ATOM 693 C C . GLY A 1 95 ? -0.884 -2.111 -9.632 1.00 96.06 95 GLY A C 1
ATOM 694 O O . GLY A 1 95 ? -2.103 -2.261 -9.640 1.00 96.06 95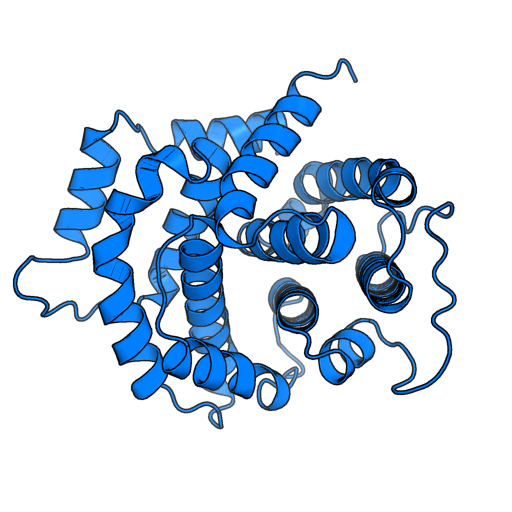 GLY A O 1
ATOM 695 N N . LEU A 1 96 ? -0.086 -2.719 -10.515 1.00 96.06 96 LEU A N 1
ATOM 696 C CA . LEU A 1 96 ? -0.584 -3.567 -11.605 1.00 96.06 96 LEU A CA 1
ATOM 697 C C . LEU A 1 96 ? -1.411 -4.747 -11.075 1.00 96.06 96 LEU A C 1
ATOM 699 O O . LEU A 1 96 ? -2.510 -5.002 -11.566 1.00 96.06 96 LEU A O 1
ATOM 703 N N . GLN A 1 97 ? -0.914 -5.440 -10.047 1.00 97.69 97 GLN A N 1
ATOM 704 C CA . GLN A 1 97 ? -1.639 -6.556 -9.439 1.00 97.69 97 GLN A CA 1
ATOM 705 C C . GLN A 1 97 ? -2.960 -6.119 -8.818 1.00 97.69 97 GLN A C 1
ATOM 707 O O . GLN A 1 97 ? -3.956 -6.817 -8.992 1.00 97.69 97 GLN A O 1
ATOM 712 N N . ILE A 1 98 ? -2.983 -4.992 -8.097 1.00 98.12 98 ILE A N 1
ATOM 713 C CA . ILE A 1 98 ? -4.203 -4.539 -7.423 1.00 98.12 98 ILE A CA 1
ATOM 714 C C . ILE A 1 98 ? -5.246 -3.957 -8.375 1.00 98.12 98 ILE A C 1
ATOM 716 O O . ILE A 1 98 ? -6.428 -3.926 -8.041 1.00 98.12 98 ILE A O 1
ATOM 720 N N . MET A 1 99 ? -4.813 -3.529 -9.562 1.00 96.19 99 MET A N 1
ATOM 721 C CA . MET A 1 99 ? -5.672 -3.185 -10.694 1.00 96.19 99 MET A CA 1
ATOM 722 C C . MET A 1 99 ? -6.201 -4.420 -11.450 1.00 96.19 99 MET A C 1
ATOM 724 O O . MET A 1 99 ? -7.008 -4.270 -12.363 1.00 96.19 99 MET A O 1
ATOM 728 N N . GLY A 1 100 ? -5.741 -5.630 -11.113 1.00 96.81 100 GLY A N 1
ATOM 729 C CA . GLY A 1 100 ? -6.196 -6.876 -11.737 1.00 96.81 100 GLY A CA 1
ATOM 730 C C . GLY A 1 100 ? -5.405 -7.316 -12.968 1.00 96.81 100 GLY A C 1
ATOM 731 O O . GLY A 1 100 ? -5.846 -8.222 -13.675 1.00 96.81 100 GLY A O 1
ATOM 732 N N . LEU A 1 101 ? -4.237 -6.723 -13.229 1.00 96.56 101 LEU A N 1
ATOM 733 C CA . LEU A 1 101 ? -3.347 -7.181 -14.295 1.00 96.56 101 LEU A CA 1
ATOM 734 C C . LEU A 1 101 ? -2.539 -8.408 -13.864 1.00 96.56 101 LEU A C 1
ATOM 736 O O . LEU A 1 101 ? -2.065 -8.510 -12.728 1.00 96.56 101 LEU A O 1
ATOM 740 N N . ASP A 1 102 ? -2.342 -9.329 -14.807 1.00 96.19 102 ASP A N 1
ATOM 741 C CA . ASP A 1 102 ? -1.589 -10.561 -14.580 1.00 96.19 102 ASP A CA 1
ATOM 742 C C . ASP A 1 102 ? -0.079 -10.295 -14.627 1.00 96.19 102 ASP A C 1
ATOM 744 O O . ASP A 1 102 ? 0.546 -10.252 -15.689 1.00 96.19 102 ASP A O 1
ATOM 748 N N . VAL A 1 103 ? 0.519 -10.092 -13.453 1.00 96.12 103 VAL A N 1
ATOM 749 C CA . VAL A 1 103 ? 1.976 -10.052 -13.308 1.00 96.12 103 VAL A CA 1
ATOM 750 C C . VAL A 1 103 ? 2.494 -11.475 -13.080 1.00 96.12 103 VAL A C 1
ATOM 752 O O . VAL A 1 103 ? 2.110 -12.096 -12.084 1.00 96.12 103 VAL A O 1
ATOM 755 N N . PRO A 1 104 ? 3.434 -11.980 -13.906 1.00 97.00 104 PRO A N 1
ATOM 756 C CA . PRO A 1 104 ? 3.940 -13.341 -13.778 1.00 97.00 104 PRO A CA 1
ATOM 757 C C . PRO A 1 104 ? 4.457 -13.664 -12.374 1.00 97.00 104 PRO A C 1
ATOM 759 O O . PRO A 1 104 ? 5.352 -12.990 -11.862 1.00 97.00 104 PRO A O 1
ATOM 762 N N . GLU A 1 105 ? 3.971 -14.761 -11.789 1.00 94.94 105 GLU A N 1
ATOM 763 C CA . GLU A 1 105 ? 4.300 -15.184 -10.417 1.00 94.94 105 GLU A CA 1
ATOM 764 C C . GLU A 1 105 ? 5.816 -15.256 -10.157 1.00 94.94 105 GLU A C 1
ATOM 766 O O . GLU A 1 105 ? 6.293 -14.922 -9.075 1.00 94.94 105 GLU A O 1
ATOM 771 N N . ALA A 1 106 ? 6.605 -15.649 -11.162 1.00 94.81 106 ALA A N 1
ATOM 772 C CA . ALA A 1 106 ? 8.060 -15.682 -11.050 1.00 94.81 106 ALA A CA 1
ATOM 773 C C . ALA A 1 106 ? 8.664 -14.296 -10.756 1.00 94.81 106 ALA A C 1
ATOM 775 O O . ALA A 1 106 ? 9.533 -14.198 -9.894 1.00 94.81 106 ALA A O 1
ATOM 776 N N . ALA A 1 107 ? 8.186 -13.238 -11.419 1.00 94.25 107 ALA A N 1
ATOM 777 C CA . ALA A 1 107 ? 8.633 -11.870 -11.159 1.00 94.25 107 ALA A CA 1
ATOM 778 C C . ALA A 1 107 ? 8.189 -11.403 -9.768 1.00 94.25 107 ALA A C 1
ATOM 780 O O . ALA A 1 107 ? 8.983 -10.829 -9.029 1.00 94.25 107 ALA A O 1
ATOM 781 N N . VAL A 1 108 ? 6.961 -11.744 -9.370 1.00 93.31 108 VAL A N 1
ATOM 782 C CA . VAL A 1 108 ? 6.411 -11.429 -8.043 1.00 93.31 108 VAL A CA 1
ATOM 783 C C . VAL A 1 108 ? 7.255 -12.046 -6.935 1.00 93.31 108 VAL A C 1
ATOM 785 O O . VAL A 1 108 ? 7.634 -11.353 -5.992 1.00 93.31 108 VAL A O 1
ATOM 788 N N . ARG A 1 109 ? 7.600 -13.334 -7.059 1.00 91.94 109 ARG A N 1
ATOM 789 C CA . ARG A 1 109 ? 8.456 -14.030 -6.089 1.00 91.94 109 ARG A CA 1
ATOM 790 C C . ARG A 1 109 ? 9.852 -13.421 -6.025 1.00 91.94 109 ARG A C 1
ATOM 792 O O . ARG A 1 109 ? 10.348 -13.204 -4.924 1.00 91.94 109 ARG A O 1
ATOM 799 N N . THR A 1 110 ? 10.466 -13.125 -7.174 1.00 91.50 110 THR A N 1
ATOM 800 C CA . THR A 1 110 ? 11.785 -12.476 -7.218 1.00 91.50 110 THR A CA 1
ATOM 801 C C . THR A 1 110 ? 11.747 -11.112 -6.537 1.00 91.50 110 THR A C 1
ATOM 803 O O . THR A 1 110 ? 12.538 -10.883 -5.628 1.00 91.50 110 THR A O 1
ATOM 806 N N . GLY A 1 111 ? 10.795 -10.250 -6.908 1.00 90.19 111 GLY A N 1
ATOM 807 C CA . GLY A 1 111 ? 10.641 -8.921 -6.317 1.00 90.19 111 GLY A CA 1
ATOM 808 C C . GLY A 1 111 ? 10.395 -8.981 -4.809 1.00 90.19 111 GLY A C 1
ATOM 809 O O . GLY A 1 111 ? 11.052 -8.289 -4.039 1.00 90.19 111 GLY A O 1
ATOM 810 N N . THR A 1 112 ? 9.491 -9.858 -4.364 1.00 87.69 112 THR A N 1
ATOM 811 C CA . THR A 1 112 ? 9.197 -10.048 -2.931 1.00 87.69 112 THR A CA 1
ATOM 812 C C . THR A 1 112 ? 10.443 -10.480 -2.156 1.00 87.69 112 THR A C 1
ATOM 814 O O . THR A 1 112 ? 10.677 -10.005 -1.047 1.00 87.69 112 THR A O 1
ATOM 817 N N . GLY A 1 113 ? 11.286 -11.330 -2.754 1.00 87.94 113 GLY A N 1
ATOM 818 C CA . GLY A 1 113 ? 12.542 -11.784 -2.155 1.00 87.94 113 GLY A CA 1
ATOM 819 C C . GLY A 1 113 ? 13.543 -10.663 -1.857 1.00 87.94 113 GLY A C 1
ATOM 820 O O . GLY A 1 113 ? 14.433 -10.851 -1.029 1.00 87.94 113 GLY A O 1
ATOM 821 N N . TRP A 1 114 ? 13.396 -9.488 -2.476 1.00 88.94 114 TRP A N 1
ATOM 822 C CA . TRP A 1 114 ? 14.264 -8.342 -2.217 1.00 88.94 114 TRP A CA 1
ATOM 823 C C . TRP A 1 114 ? 14.040 -7.719 -0.838 1.00 88.94 114 TRP A C 1
ATOM 825 O O . TRP A 1 114 ? 14.988 -7.190 -0.263 1.00 88.94 114 TRP A O 1
ATOM 835 N N . LEU A 1 115 ? 12.824 -7.793 -0.284 1.00 86.06 115 LEU A N 1
ATOM 836 C CA . LEU A 1 115 ? 12.453 -7.093 0.954 1.00 86.06 115 LEU A CA 1
ATOM 837 C C . LEU A 1 115 ? 13.352 -7.456 2.142 1.00 86.06 115 LEU A C 1
ATOM 839 O O . LEU A 1 115 ? 13.807 -6.563 2.855 1.00 86.06 115 LEU A O 1
ATOM 843 N N . ALA A 1 116 ? 13.693 -8.737 2.296 1.00 78.94 116 ALA A N 1
ATOM 844 C CA . ALA A 1 116 ? 14.601 -9.205 3.345 1.00 78.94 116 ALA A CA 1
ATOM 845 C C . ALA A 1 116 ? 16.042 -8.668 3.185 1.00 78.94 116 ALA A C 1
ATOM 847 O O . ALA A 1 116 ? 16.788 -8.564 4.162 1.00 78.94 116 ALA A O 1
ATOM 848 N N . GLY A 1 117 ? 16.447 -8.337 1.953 1.00 78.31 117 GLY A N 1
ATOM 849 C CA . GLY A 1 117 ? 17.755 -7.764 1.622 1.00 78.31 117 GLY A CA 1
ATOM 850 C C . GLY A 1 117 ? 17.815 -6.238 1.744 1.00 78.31 117 GLY A C 1
ATOM 851 O O . GLY A 1 117 ? 18.893 -5.692 1.987 1.00 78.31 117 GLY A O 1
ATOM 852 N N . MET A 1 118 ? 16.671 -5.549 1.645 1.00 83.44 118 MET A N 1
ATOM 853 C CA . MET A 1 118 ? 16.561 -4.090 1.750 1.00 83.44 118 MET A CA 1
ATOM 854 C C . MET A 1 118 ? 16.750 -3.618 3.196 1.00 83.44 118 MET A C 1
ATOM 856 O O . MET A 1 118 ? 15.794 -3.291 3.900 1.00 83.44 118 MET A O 1
ATOM 860 N N . ARG A 1 119 ? 17.996 -3.564 3.667 1.00 71.69 119 ARG A N 1
ATOM 861 C CA . ARG A 1 119 ? 18.314 -3.054 5.007 1.00 71.69 119 ARG A CA 1
ATOM 862 C C . ARG A 1 119 ? 18.031 -1.557 5.110 1.00 71.69 119 ARG A C 1
ATOM 864 O O . ARG A 1 119 ? 18.325 -0.801 4.190 1.00 71.69 119 ARG A O 1
ATOM 871 N N . THR A 1 120 ? 17.535 -1.124 6.268 1.00 64.81 120 THR A N 1
ATOM 872 C CA . THR A 1 120 ? 17.450 0.300 6.609 1.00 64.81 120 THR A CA 1
ATOM 873 C C . THR A 1 120 ? 18.862 0.873 6.687 1.00 64.81 120 THR A C 1
ATOM 875 O O . THR A 1 120 ? 19.609 0.575 7.622 1.00 64.81 120 THR A O 1
ATOM 878 N N . ALA A 1 121 ? 19.258 1.673 5.700 1.00 66.62 121 ALA A N 1
ATOM 879 C CA . ALA A 1 121 ? 20.465 2.480 5.811 1.00 66.62 121 ALA A CA 1
ATOM 880 C C . ALA A 1 121 ? 20.200 3.620 6.808 1.00 66.62 121 ALA A C 1
ATOM 882 O O . ALA A 1 121 ? 19.120 4.201 6.817 1.00 66.62 121 ALA A O 1
ATOM 883 N N . GLY A 1 122 ? 21.176 3.974 7.650 1.00 64.19 122 GLY A N 1
ATOM 884 C CA . GLY A 1 122 ? 20.983 4.955 8.734 1.00 64.19 122 GLY A CA 1
ATOM 885 C C . GLY A 1 122 ? 20.623 6.387 8.298 1.00 64.19 122 GLY A C 1
ATOM 886 O O . GLY A 1 122 ? 20.395 7.230 9.159 1.00 64.19 122 GLY A O 1
ATOM 887 N N . LEU A 1 123 ? 20.588 6.669 6.992 1.00 74.44 123 LEU A N 1
ATOM 888 C CA . LEU A 1 123 ? 20.195 7.953 6.396 1.00 74.44 123 LEU A CA 1
ATOM 889 C C . LEU A 1 123 ? 18.997 7.815 5.432 1.00 74.44 123 LEU A C 1
ATOM 891 O O . LEU A 1 123 ? 18.742 8.723 4.644 1.00 74.44 123 LEU A O 1
ATOM 895 N N . GLU A 1 124 ? 18.288 6.683 5.455 1.00 80.50 124 GLU A N 1
ATOM 896 C CA . GLU A 1 124 ? 17.104 6.449 4.622 1.00 80.50 124 GLU A CA 1
ATOM 897 C C . GLU A 1 124 ? 15.979 7.446 4.985 1.00 80.50 124 GLU A C 1
ATOM 899 O O . GLU A 1 124 ? 15.714 7.660 6.173 1.00 80.50 124 GLU A O 1
ATOM 904 N N . PRO A 1 125 ? 15.304 8.065 3.996 1.00 86.06 125 PRO A N 1
ATOM 905 C CA . PRO A 1 125 ? 14.118 8.875 4.251 1.00 86.06 125 PRO A CA 1
ATOM 906 C C . PRO A 1 125 ? 13.035 8.084 4.991 1.00 86.06 125 PRO A C 1
ATOM 908 O O . PRO A 1 125 ? 12.765 6.927 4.671 1.00 86.06 125 PRO A O 1
ATOM 911 N N . GLU A 1 126 ? 12.360 8.730 5.941 1.00 88.50 126 GLU A N 1
ATOM 912 C CA . GLU A 1 126 ? 11.395 8.068 6.826 1.00 88.50 126 GLU A CA 1
ATOM 913 C C . GLU A 1 126 ? 10.271 7.344 6.058 1.00 88.50 126 GLU A C 1
ATOM 915 O O . GLU A 1 126 ? 9.949 6.191 6.349 1.00 88.50 126 GLU A O 1
ATOM 920 N N . TRP A 1 127 ? 9.733 7.971 5.006 1.00 88.94 127 TRP A N 1
ATOM 921 C CA . TRP A 1 127 ? 8.690 7.380 4.160 1.00 88.94 127 TRP A CA 1
ATOM 922 C C . TRP A 1 127 ? 9.098 6.058 3.505 1.00 88.94 127 TRP A C 1
ATOM 924 O O . TRP A 1 127 ? 8.239 5.200 3.286 1.00 88.94 127 TRP A O 1
ATOM 934 N N . MET A 1 128 ? 10.383 5.869 3.200 1.00 90.00 128 MET A N 1
ATOM 935 C CA . MET A 1 128 ? 10.885 4.653 2.557 1.00 90.00 128 MET A CA 1
ATOM 936 C C . MET A 1 128 ? 10.923 3.512 3.573 1.00 90.00 128 MET A C 1
ATOM 938 O O . MET A 1 128 ? 10.455 2.407 3.286 1.00 90.00 128 MET A O 1
ATOM 942 N N . HIS A 1 129 ? 11.340 3.817 4.808 1.00 91.31 129 HIS A N 1
ATOM 943 C CA . HIS A 1 129 ? 11.290 2.876 5.920 1.00 91.31 129 HIS A CA 1
ATOM 944 C C . HIS A 1 129 ? 9.865 2.362 6.166 1.00 91.31 129 HIS A C 1
ATOM 946 O O . HIS A 1 129 ? 9.650 1.149 6.237 1.00 91.31 129 HIS A O 1
ATOM 952 N N . TRP A 1 130 ? 8.882 3.264 6.230 1.00 93.62 130 TRP A N 1
ATOM 953 C CA . TRP A 1 130 ? 7.489 2.886 6.475 1.00 93.62 130 TRP A CA 1
ATOM 954 C C . TRP A 1 130 ? 6.829 2.197 5.279 1.00 93.62 130 TRP A C 1
ATOM 956 O O . TRP A 1 130 ? 6.103 1.220 5.474 1.00 93.62 130 TRP A O 1
ATOM 966 N N . THR A 1 131 ? 7.118 2.639 4.051 1.00 93.31 131 THR A N 1
ATOM 967 C CA . THR A 1 131 ? 6.625 1.991 2.823 1.00 93.31 131 THR A CA 1
ATOM 968 C C . THR A 1 131 ? 7.155 0.564 2.700 1.00 93.31 131 THR A C 1
ATOM 970 O O . THR A 1 131 ? 6.372 -0.339 2.415 1.00 93.31 131 THR A O 1
ATOM 973 N N . ARG A 1 132 ? 8.432 0.312 3.024 1.00 93.25 132 ARG A N 1
ATOM 974 C CA . ARG A 1 132 ? 8.977 -1.055 3.096 1.00 93.25 132 ARG A CA 1
ATOM 975 C C . ARG A 1 132 ? 8.218 -1.918 4.106 1.00 93.25 132 ARG A C 1
ATOM 977 O O . ARG A 1 132 ? 7.951 -3.079 3.820 1.00 93.25 132 ARG A O 1
ATOM 984 N N . GLY A 1 133 ? 7.835 -1.364 5.258 1.00 94.81 133 GLY A N 1
ATOM 985 C CA . GLY A 1 133 ? 7.027 -2.079 6.252 1.00 94.81 133 GLY A CA 1
ATOM 986 C C . GLY A 1 133 ? 5.648 -2.466 5.724 1.00 94.81 133 GLY A C 1
ATOM 987 O O . GLY A 1 133 ? 5.211 -3.599 5.916 1.00 94.81 133 GLY A O 1
ATOM 988 N N . LEU A 1 134 ? 4.981 -1.548 5.015 1.00 97.12 134 LEU A N 1
ATOM 989 C CA . LEU A 1 134 ? 3.688 -1.820 4.382 1.00 97.12 134 LEU A CA 1
ATOM 990 C C . LEU A 1 134 ? 3.823 -2.861 3.264 1.00 97.12 134 LEU A C 1
ATOM 992 O O . LEU A 1 134 ? 3.001 -3.769 3.190 1.00 97.12 134 LEU A O 1
ATOM 996 N N . ALA A 1 135 ? 4.869 -2.766 2.439 1.00 96.12 135 ALA A N 1
ATOM 997 C CA . ALA A 1 135 ? 5.152 -3.731 1.381 1.00 96.12 135 ALA A CA 1
ATOM 998 C C . ALA A 1 135 ? 5.431 -5.130 1.946 1.00 96.12 135 ALA A C 1
ATOM 1000 O O . ALA A 1 135 ? 4.841 -6.107 1.489 1.00 96.12 135 ALA A O 1
ATOM 1001 N N . ALA A 1 136 ? 6.262 -5.222 2.988 1.00 95.31 136 ALA A N 1
ATOM 1002 C CA . ALA A 1 136 ? 6.534 -6.472 3.689 1.00 95.31 136 ALA A CA 1
ATOM 1003 C C . ALA A 1 136 ? 5.253 -7.099 4.242 1.00 95.31 136 ALA A C 1
ATOM 1005 O O . ALA A 1 136 ? 4.988 -8.275 3.999 1.00 95.31 136 ALA A O 1
ATOM 1006 N N . LEU A 1 137 ? 4.409 -6.304 4.902 1.00 96.88 137 LEU A N 1
ATOM 1007 C CA . LEU A 1 137 ? 3.139 -6.789 5.427 1.00 96.88 137 LEU A CA 1
ATOM 1008 C C . LEU A 1 137 ? 2.180 -7.239 4.310 1.00 96.88 137 LEU A C 1
ATOM 1010 O O . LEU A 1 137 ? 1.597 -8.316 4.402 1.00 96.88 137 LEU A O 1
ATOM 1014 N N . ALA A 1 138 ? 2.050 -6.454 3.238 1.00 97.25 138 ALA A N 1
ATOM 1015 C CA . ALA A 1 138 ? 1.176 -6.744 2.098 1.00 97.25 138 ALA A CA 1
ATOM 1016 C C . ALA A 1 138 ? 1.582 -8.005 1.316 1.00 97.25 138 ALA A C 1
ATOM 1018 O O . ALA A 1 138 ? 0.733 -8.643 0.690 1.00 97.25 138 ALA A O 1
ATOM 1019 N N . LEU A 1 139 ? 2.875 -8.339 1.327 1.00 94.94 139 LEU A N 1
ATOM 1020 C CA . LEU A 1 139 ? 3.455 -9.493 0.638 1.00 94.94 139 LEU A CA 1
ATOM 1021 C C . LEU A 1 139 ? 3.698 -10.696 1.568 1.00 94.94 139 LEU A C 1
ATOM 1023 O O . LEU A 1 139 ? 4.193 -11.727 1.117 1.00 94.94 139 LEU A O 1
ATOM 1027 N N . GLY A 1 140 ? 3.322 -10.593 2.846 1.00 93.38 140 GLY A N 1
ATOM 1028 C CA . GLY A 1 140 ? 3.408 -11.689 3.816 1.00 93.38 140 GLY A CA 1
ATOM 1029 C C . GLY A 1 140 ? 4.789 -11.904 4.449 1.00 93.38 140 GLY A C 1
ATOM 1030 O O . GLY A 1 140 ? 4.984 -12.905 5.139 1.00 93.38 140 GLY A O 1
ATOM 1031 N N . ASP A 1 141 ? 5.737 -10.980 4.276 1.00 93.50 141 ASP A N 1
ATOM 1032 C CA . ASP A 1 141 ? 7.028 -10.976 4.977 1.00 93.50 141 ASP A CA 1
ATOM 1033 C C . ASP A 1 141 ? 6.871 -10.404 6.401 1.00 93.50 141 ASP A C 1
ATOM 1035 O O . ASP A 1 141 ? 7.285 -9.286 6.729 1.00 93.50 141 ASP A O 1
ATOM 1039 N N . LEU A 1 142 ? 6.210 -11.187 7.260 1.00 93.25 142 LEU A N 1
ATOM 1040 C CA . LEU A 1 142 ? 5.939 -10.817 8.650 1.00 93.25 142 LEU A CA 1
ATOM 1041 C C . LEU A 1 142 ? 7.207 -10.506 9.468 1.00 93.25 142 LEU A C 1
ATOM 1043 O O . LEU A 1 142 ? 7.164 -9.531 10.219 1.00 93.25 142 LEU A O 1
ATOM 1047 N N . PRO A 1 143 ? 8.332 -11.245 9.353 1.00 92.12 143 PRO A N 1
ATOM 1048 C CA . PRO A 1 143 ? 9.558 -10.896 10.076 1.00 92.12 143 PRO A CA 1
ATOM 1049 C C . PRO A 1 143 ? 10.045 -9.465 9.795 1.00 92.12 143 PRO A C 1
ATOM 1051 O O . PRO A 1 143 ? 10.345 -8.714 10.732 1.00 92.12 143 PRO A O 1
ATOM 1054 N N . THR A 1 144 ? 10.061 -9.051 8.524 1.00 91.31 144 THR A N 1
ATOM 1055 C CA . THR A 1 144 ? 10.450 -7.688 8.131 1.00 91.31 144 THR A CA 1
ATOM 1056 C C . THR A 1 144 ? 9.432 -6.656 8.623 1.00 91.31 144 THR A C 1
ATOM 1058 O O . THR A 1 144 ? 9.821 -5.644 9.213 1.00 91.31 144 THR A O 1
ATOM 1061 N N . ALA A 1 145 ? 8.130 -6.924 8.463 1.00 94.62 145 ALA A N 1
ATOM 1062 C CA . ALA A 1 145 ? 7.071 -6.027 8.932 1.00 94.62 145 ALA A CA 1
ATOM 1063 C C . ALA A 1 145 ? 7.118 -5.809 10.458 1.00 94.62 145 ALA A C 1
ATOM 1065 O O . ALA A 1 145 ? 7.046 -4.671 10.926 1.00 94.62 145 ALA A O 1
ATOM 1066 N N . ARG A 1 146 ? 7.317 -6.880 11.244 1.00 94.75 146 ARG A N 1
ATOM 1067 C CA . ARG A 1 146 ? 7.469 -6.815 12.709 1.00 94.75 146 ARG A CA 1
ATOM 1068 C C . ARG A 1 146 ? 8.690 -6.002 13.116 1.00 94.75 146 ARG A C 1
ATOM 1070 O O . ARG A 1 146 ? 8.581 -5.160 14.003 1.00 94.75 146 ARG A O 1
ATOM 1077 N N . THR A 1 147 ? 9.823 -6.210 12.445 1.00 92.69 147 THR A N 1
ATOM 1078 C CA . THR A 1 147 ? 11.061 -5.463 12.713 1.00 92.69 147 THR A CA 1
ATOM 1079 C C . THR A 1 147 ? 10.860 -3.960 12.513 1.00 92.69 147 THR A C 1
ATOM 1081 O O . THR A 1 147 ? 11.236 -3.170 13.376 1.00 92.69 147 THR A O 1
ATOM 1084 N N . ILE A 1 148 ? 10.208 -3.562 11.416 1.00 92.31 148 ILE A N 1
ATOM 1085 C CA . ILE A 1 148 ? 9.901 -2.154 11.109 1.00 92.31 148 ILE A CA 1
ATOM 1086 C C . ILE A 1 148 ? 8.896 -1.566 12.108 1.00 92.31 148 ILE A C 1
ATOM 1088 O O . ILE A 1 148 ? 9.045 -0.431 12.549 1.00 92.31 148 ILE A O 1
ATOM 1092 N N . ALA A 1 149 ? 7.918 -2.354 12.555 1.00 94.50 149 ALA A N 1
ATOM 1093 C CA . ALA A 1 149 ? 6.993 -1.963 13.620 1.00 94.50 149 ALA A CA 1
ATOM 1094 C C . ALA A 1 149 ? 7.634 -1.931 15.032 1.00 94.50 149 ALA A C 1
ATOM 1096 O O . ALA A 1 149 ? 6.947 -1.635 16.012 1.00 94.50 149 ALA A O 1
ATOM 1097 N N . ALA A 1 150 ? 8.932 -2.247 15.152 1.00 93.56 150 ALA A N 1
ATOM 1098 C CA . ALA A 1 150 ? 9.663 -2.477 16.402 1.00 93.56 150 ALA A CA 1
ATOM 1099 C C . ALA A 1 150 ? 8.976 -3.480 17.348 1.00 93.56 150 ALA A C 1
ATOM 1101 O O . ALA A 1 150 ? 8.998 -3.339 18.573 1.00 93.56 150 ALA A O 1
ATOM 1102 N N . LEU A 1 151 ? 8.346 -4.499 16.769 1.00 93.81 151 LEU A N 1
ATOM 1103 C CA . LEU A 1 151 ? 7.756 -5.610 17.496 1.00 93.81 151 LEU A CA 1
ATOM 1104 C C . LEU A 1 151 ? 8.803 -6.709 17.724 1.00 93.81 151 LEU A C 1
ATOM 1106 O O . LEU A 1 151 ? 9.707 -6.881 16.904 1.00 93.81 151 LEU A O 1
ATOM 1110 N N . PRO A 1 152 ? 8.678 -7.502 18.804 1.00 91.56 152 PRO A N 1
ATOM 1111 C CA . PRO A 1 152 ? 9.475 -8.712 18.963 1.00 91.56 152 PRO A CA 1
ATOM 1112 C C . PRO A 1 152 ? 9.309 -9.6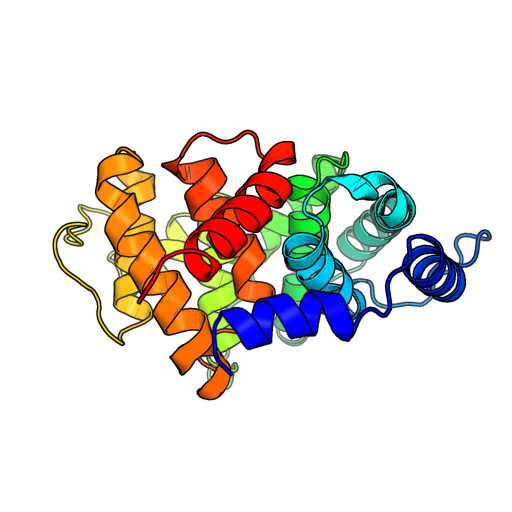27 17.746 1.00 91.56 152 PRO A C 1
ATOM 1114 O O . PRO A 1 152 ? 8.195 -9.762 17.245 1.00 91.56 152 PRO A O 1
ATOM 1117 N N . GLU A 1 153 ? 10.373 -10.301 17.304 1.00 87.44 153 GLU A N 1
ATOM 1118 C CA . GLU A 1 153 ? 10.328 -11.215 16.146 1.00 87.44 153 GLU A CA 1
ATOM 1119 C C . GLU A 1 153 ? 9.278 -12.325 16.318 1.00 87.44 153 GLU A C 1
ATOM 1121 O O . GLU A 1 153 ? 8.613 -12.721 15.366 1.00 87.44 153 GLU A O 1
ATOM 1126 N N . THR A 1 154 ? 9.079 -12.786 17.556 1.00 85.75 154 THR A N 1
ATOM 1127 C CA . THR A 1 154 ? 8.082 -13.799 17.915 1.00 85.75 154 THR A CA 1
ATOM 1128 C C . THR A 1 154 ? 7.266 -13.365 19.129 1.00 85.75 154 THR A C 1
ATOM 1130 O O . THR A 1 154 ? 7.709 -12.548 19.936 1.00 85.75 154 THR A O 1
ATOM 1133 N N . GLY A 1 155 ? 6.066 -13.929 19.274 1.00 85.44 155 GLY A N 1
ATOM 1134 C CA . GLY A 1 155 ? 5.180 -13.674 20.411 1.00 85.44 155 GLY A CA 1
ATOM 1135 C C . GLY A 1 155 ? 4.012 -12.733 20.095 1.00 85.44 155 GLY A C 1
ATOM 1136 O O . GLY A 1 155 ? 3.877 -12.259 18.963 1.00 85.44 155 GLY A O 1
ATOM 1137 N N . PRO A 1 156 ? 3.126 -12.496 21.076 1.00 85.12 156 PRO A N 1
ATOM 1138 C CA . PRO A 1 156 ? 1.903 -11.732 20.864 1.00 85.12 156 PRO A CA 1
ATOM 1139 C C . PRO A 1 156 ? 2.196 -10.258 20.565 1.00 85.12 156 PRO A C 1
ATOM 1141 O O . PRO A 1 156 ? 3.106 -9.665 21.141 1.00 85.12 156 PRO A O 1
ATOM 1144 N N . VAL A 1 157 ? 1.383 -9.664 19.691 1.00 86.81 157 VAL A N 1
ATOM 1145 C CA . VAL A 1 157 ? 1.380 -8.219 19.433 1.00 86.81 157 VAL A CA 1
ATOM 1146 C C . VAL A 1 157 ? 0.297 -7.571 20.293 1.00 86.81 157 VAL A C 1
ATOM 1148 O O . VAL A 1 157 ? -0.875 -7.933 20.198 1.00 86.81 157 VAL A O 1
ATOM 1151 N N . GLU A 1 158 ? 0.682 -6.616 21.139 1.00 83.62 158 GLU A N 1
ATOM 1152 C CA . GLU A 1 158 ? -0.223 -5.969 22.107 1.00 83.62 158 GLU A CA 1
ATOM 1153 C C . GLU A 1 158 ? -1.098 -4.853 21.505 1.00 83.62 158 GLU A C 1
ATOM 1155 O O . GLU A 1 158 ? -1.900 -4.243 22.212 1.00 83.62 158 GLU A O 1
ATOM 1160 N N . ALA A 1 159 ? -0.991 -4.576 20.202 1.00 84.88 159 ALA A N 1
ATOM 1161 C CA . ALA A 1 159 ? -1.796 -3.540 19.563 1.00 84.88 159 ALA A CA 1
ATOM 1162 C C . ALA A 1 159 ? -3.288 -3.924 19.542 1.00 84.88 159 ALA A C 1
ATOM 1164 O O . ALA A 1 159 ? -3.675 -5.016 19.111 1.00 84.88 159 ALA A O 1
ATOM 1165 N N . HIS A 1 160 ? -4.133 -3.005 20.019 1.00 87.56 160 HIS A N 1
ATOM 1166 C CA . HIS A 1 160 ? -5.576 -3.193 20.122 1.00 87.56 160 HIS A CA 1
ATOM 1167 C C . HIS A 1 160 ? -6.309 -2.241 19.164 1.00 87.56 160 HIS A C 1
ATOM 1169 O O . HIS A 1 160 ? -6.067 -1.037 19.237 1.00 87.56 160 HIS A O 1
ATOM 1175 N N . PRO A 1 161 ? -7.233 -2.721 18.311 1.00 88.62 161 PRO A N 1
ATOM 1176 C CA . PRO A 1 161 ? -7.928 -1.877 17.325 1.00 88.62 161 PRO A CA 1
ATOM 1177 C C . PRO A 1 161 ? -8.775 -0.763 17.960 1.00 88.62 161 PRO A C 1
ATOM 1179 O O . PRO A 1 161 ? -8.910 0.323 17.401 1.00 88.62 161 PRO A O 1
ATOM 1182 N N . ASP A 1 162 ? -9.284 -0.975 19.171 1.00 90.00 162 ASP A N 1
ATOM 1183 C CA . ASP A 1 162 ? -10.076 0.046 19.871 1.00 90.00 162 ASP A CA 1
ATOM 1184 C C . ASP A 1 162 ? -9.233 1.236 20.372 1.00 90.00 162 ASP A C 1
ATOM 1186 O O . ASP A 1 162 ? -9.782 2.296 20.679 1.00 90.00 162 ASP A O 1
ATOM 1190 N N . VAL A 1 163 ? -7.903 1.102 20.408 1.00 91.75 163 VAL A N 1
ATOM 1191 C CA . VAL A 1 163 ? -6.987 2.170 20.821 1.00 91.75 163 VAL A CA 1
ATOM 1192 C C . VAL A 1 163 ? -6.454 2.881 19.581 1.00 91.75 163 VAL A C 1
ATOM 1194 O O . VAL A 1 163 ? -5.854 2.262 18.708 1.00 91.75 163 VAL A O 1
ATOM 1197 N N . SER A 1 164 ? -6.679 4.193 19.503 1.00 95.00 164 SER A N 1
ATOM 1198 C CA . SER A 1 164 ? -6.114 5.033 18.442 1.00 95.00 164 SER A CA 1
ATOM 1199 C C . SER A 1 164 ? -4.588 5.134 18.603 1.00 95.00 164 SER A C 1
ATOM 1201 O O . SER A 1 164 ? -4.120 5.500 19.686 1.00 95.00 164 SER A O 1
ATOM 1203 N N . PRO A 1 165 ? -3.804 4.868 17.541 1.00 95.06 165 PRO A N 1
ATOM 1204 C CA . PRO A 1 165 ? -2.366 5.150 17.521 1.00 95.06 165 PRO A CA 1
ATOM 1205 C C . PRO A 1 165 ? -2.009 6.650 17.452 1.00 95.06 165 PRO A C 1
ATOM 1207 O O . PRO A 1 165 ? -0.852 7.020 17.670 1.00 95.06 165 PRO A O 1
ATOM 1210 N N . GLY A 1 166 ? -2.971 7.529 17.144 1.00 94.31 166 GLY A N 1
ATOM 1211 C CA . GLY A 1 166 ? -2.748 8.965 16.967 1.00 94.31 166 GLY A CA 1
ATOM 1212 C C . GLY A 1 166 ? -1.714 9.270 15.876 1.00 94.31 166 GLY A C 1
ATOM 1213 O O . GLY A 1 166 ? -1.729 8.676 14.803 1.00 94.31 166 GLY A O 1
ATOM 1214 N N . PHE A 1 167 ? -0.780 10.182 16.150 1.00 93.75 167 PHE A N 1
ATOM 1215 C CA . PHE A 1 167 ? 0.267 10.589 15.197 1.00 93.75 167 PHE A CA 1
ATOM 1216 C C . PHE A 1 167 ? 1.466 9.625 15.114 1.00 93.75 167 PHE A C 1
ATOM 1218 O O . PHE A 1 167 ? 2.441 9.922 14.428 1.00 93.75 167 PHE A O 1
ATOM 1225 N N . ASN A 1 168 ? 1.438 8.490 15.816 1.00 95.06 168 ASN A N 1
ATOM 1226 C CA . ASN A 1 168 ? 2.561 7.557 15.846 1.00 95.06 168 ASN A CA 1
ATOM 1227 C C . ASN A 1 168 ? 2.447 6.517 14.717 1.00 95.06 168 ASN A C 1
ATOM 1229 O O . ASN A 1 168 ? 1.748 5.512 14.849 1.00 95.06 168 ASN A O 1
ATOM 1233 N N . ILE A 1 169 ? 3.165 6.742 13.615 1.00 95.00 169 ILE A N 1
ATOM 1234 C CA . ILE A 1 169 ? 3.191 5.838 12.453 1.00 95.00 169 ILE A CA 1
ATOM 1235 C C . ILE A 1 169 ? 3.715 4.430 12.784 1.00 95.00 169 ILE A C 1
ATOM 1237 O O . ILE A 1 169 ? 3.213 3.443 12.250 1.00 95.00 169 ILE A O 1
ATOM 1241 N N . GLN A 1 170 ? 4.653 4.302 13.724 1.00 95.12 170 GLN A N 1
ATOM 1242 C CA . GLN A 1 170 ? 5.144 2.998 14.167 1.00 95.12 170 GLN A CA 1
ATOM 1243 C C . GLN A 1 170 ? 4.040 2.211 14.889 1.00 95.12 170 GLN A C 1
ATOM 1245 O O . GLN A 1 170 ? 3.887 1.009 14.684 1.00 95.12 170 GLN A O 1
ATOM 1250 N N . ALA A 1 171 ? 3.226 2.893 15.702 1.00 95.88 171 ALA A N 1
ATOM 1251 C CA . ALA A 1 171 ? 2.072 2.280 16.357 1.00 95.88 171 ALA A CA 1
ATOM 1252 C C . ALA A 1 171 ? 0.965 1.907 15.351 1.00 95.88 171 ALA A C 1
ATOM 1254 O O . ALA A 1 171 ? 0.308 0.882 15.529 1.00 95.88 171 ALA A O 1
ATOM 1255 N N . TRP A 1 172 ? 0.801 2.673 14.265 1.00 97.12 172 TRP A N 1
ATOM 1256 C CA . TRP A 1 172 ? -0.046 2.279 13.133 1.00 97.12 172 TRP A CA 1
ATOM 1257 C C . TRP A 1 172 ? 0.455 1.001 12.456 1.00 97.12 172 TRP A C 1
ATOM 1259 O O . TRP A 1 172 ? -0.334 0.082 12.250 1.00 97.12 172 TRP A O 1
ATOM 1269 N N . GLN A 1 173 ? 1.756 0.899 12.175 1.00 96.62 173 GLN A N 1
ATOM 1270 C CA . GLN A 1 173 ? 2.356 -0.330 11.646 1.00 96.62 173 GLN A CA 1
ATOM 1271 C C . GLN A 1 173 ? 2.130 -1.525 12.579 1.00 96.62 173 GLN A C 1
ATOM 1273 O O . GLN A 1 173 ? 1.666 -2.576 12.140 1.00 96.62 173 GLN A O 1
ATOM 1278 N N . ALA A 1 174 ? 2.367 -1.357 13.882 1.00 96.69 174 ALA A N 1
ATOM 1279 C CA . ALA A 1 174 ? 2.125 -2.411 14.865 1.00 96.69 174 ALA A CA 1
ATOM 1280 C C . ALA A 1 174 ? 0.653 -2.859 14.907 1.00 96.69 174 ALA A C 1
ATOM 1282 O O . ALA A 1 174 ? 0.376 -4.055 15.020 1.00 96.69 174 ALA A O 1
ATOM 1283 N N . LEU A 1 175 ? -0.293 -1.919 14.782 1.00 97.44 175 LEU A N 1
ATOM 1284 C CA . LEU A 1 175 ? -1.720 -2.227 14.686 1.00 97.44 175 LEU A CA 1
ATOM 1285 C C . LEU A 1 175 ? -2.046 -3.037 13.426 1.00 97.44 175 LEU A C 1
ATOM 1287 O O . LEU A 1 175 ? -2.781 -4.017 13.521 1.00 97.44 175 LEU A O 1
ATOM 1291 N N . LEU A 1 176 ? -1.501 -2.661 12.267 1.00 97.81 176 LEU A N 1
ATOM 1292 C CA . LEU A 1 176 ? -1.730 -3.384 11.013 1.00 97.81 176 LEU A CA 1
ATOM 1293 C C . LEU A 1 176 ? -1.143 -4.801 11.061 1.00 97.81 176 LEU A C 1
ATOM 1295 O O . LEU A 1 176 ? -1.825 -5.749 10.676 1.00 97.81 176 LEU A O 1
ATOM 1299 N N . VAL A 1 177 ? 0.067 -4.966 11.608 1.00 97.31 177 VAL A N 1
ATOM 1300 C CA . VAL A 1 177 ? 0.668 -6.290 11.841 1.00 97.31 177 VAL A CA 1
ATOM 1301 C C . VAL A 1 177 ? -0.234 -7.137 12.741 1.00 97.31 177 VAL A C 1
ATOM 1303 O O . VAL A 1 177 ? -0.582 -8.259 12.376 1.00 97.31 177 VAL A O 1
ATOM 1306 N N . ALA A 1 178 ? -0.681 -6.594 13.880 1.00 96.06 178 ALA A N 1
ATOM 1307 C CA . ALA A 1 178 ? -1.590 -7.303 14.780 1.00 96.06 178 ALA A CA 1
ATOM 1308 C C . ALA A 1 178 ? -2.906 -7.685 14.094 1.00 96.06 178 ALA A C 1
ATOM 1310 O O . ALA A 1 178 ? -3.443 -8.763 14.349 1.00 96.06 178 ALA A O 1
ATOM 1311 N N . ALA A 1 179 ? -3.433 -6.801 13.243 1.00 96.75 179 ALA A N 1
ATOM 1312 C CA . ALA A 1 179 ? -4.684 -7.024 12.542 1.00 96.75 179 ALA A CA 1
ATOM 1313 C C . ALA A 1 179 ? -4.591 -8.180 11.543 1.00 96.75 179 ALA A C 1
ATOM 1315 O O . ALA A 1 179 ? -5.475 -9.038 11.536 1.00 96.75 179 ALA A O 1
ATOM 1316 N N . VAL A 1 180 ? -3.501 -8.241 10.774 1.00 96.56 180 VAL A N 1
ATOM 1317 C CA . VAL A 1 180 ? -3.224 -9.337 9.838 1.00 96.56 180 VAL A CA 1
ATOM 1318 C C . VAL A 1 180 ? -2.980 -10.650 10.587 1.00 96.56 180 VAL A C 1
ATOM 1320 O O . VAL A 1 180 ? -3.641 -11.645 10.304 1.00 96.56 180 VAL A O 1
ATOM 1323 N N . GLU A 1 181 ? -2.098 -10.669 11.591 1.00 95.25 181 GLU A N 1
ATOM 1324 C CA . GLU A 1 181 ? -1.757 -11.902 12.322 1.00 95.25 181 GLU A CA 1
ATOM 1325 C C . GLU A 1 181 ? -2.944 -12.515 13.070 1.00 95.25 181 GLU A C 1
ATOM 1327 O O . GLU A 1 181 ? -3.048 -13.735 13.201 1.00 95.25 181 GLU A O 1
ATOM 1332 N N . ARG A 1 182 ? -3.846 -11.670 13.578 1.00 94.94 182 ARG A N 1
ATOM 1333 C CA . ARG A 1 182 ? -5.036 -12.106 14.319 1.00 94.94 182 ARG A CA 1
ATOM 1334 C C . ARG A 1 182 ? -6.258 -12.292 13.423 1.00 94.94 182 ARG A C 1
ATOM 1336 O O . ARG A 1 182 ? -7.311 -12.632 13.960 1.00 94.94 182 ARG A O 1
ATOM 1343 N N . ALA A 1 183 ? -6.130 -12.048 12.114 1.00 94.81 183 ALA A N 1
ATOM 1344 C CA . ALA A 1 183 ? -7.234 -12.021 11.158 1.00 94.81 183 ALA A CA 1
ATOM 1345 C C . ALA A 1 183 ? -8.434 -11.224 11.701 1.00 94.81 183 ALA A C 1
ATOM 1347 O O . ALA A 1 183 ? -9.558 -11.730 11.781 1.00 94.81 183 ALA A O 1
ATOM 1348 N N . LEU A 1 184 ? -8.173 -9.997 12.169 1.00 95.38 184 LEU A N 1
ATOM 1349 C CA . LEU A 1 184 ? -9.220 -9.164 12.752 1.00 95.38 184 LEU A CA 1
ATOM 1350 C C . LEU A 1 184 ? -10.325 -8.908 11.719 1.00 95.38 184 LEU A C 1
ATOM 1352 O O . LEU A 1 184 ? -10.027 -8.649 10.554 1.00 95.38 184 LEU A O 1
ATOM 1356 N N . PRO A 1 185 ? -11.603 -8.936 12.128 1.00 96.00 185 PRO A N 1
ATOM 1357 C CA . PRO A 1 185 ? -12.690 -8.638 11.213 1.00 96.00 185 PRO A CA 1
ATOM 1358 C C . PRO A 1 185 ? -12.611 -7.178 10.764 1.00 96.00 185 PRO A C 1
ATOM 1360 O O . PRO A 1 185 ? -12.382 -6.279 11.578 1.00 96.00 185 PRO A O 1
ATOM 1363 N N . TRP A 1 186 ? -12.874 -6.937 9.479 1.00 96.06 186 TRP A N 1
ATOM 1364 C CA . TRP A 1 186 ? -12.867 -5.596 8.892 1.00 96.06 186 TRP A CA 1
ATOM 1365 C C . TRP A 1 186 ? -13.670 -4.574 9.695 1.00 96.06 186 TRP A C 1
ATOM 1367 O O . TRP A 1 186 ? -13.171 -3.489 9.967 1.00 96.06 186 TRP A O 1
ATOM 1377 N N . GLU A 1 187 ? -14.869 -4.934 10.157 1.00 96.38 187 GLU A N 1
ATOM 1378 C CA . GLU A 1 187 ? -15.728 -4.024 10.928 1.00 96.38 187 GLU A CA 1
ATOM 1379 C C . GLU A 1 187 ? -15.070 -3.511 12.217 1.00 96.38 187 GLU A C 1
ATOM 1381 O O . GLU A 1 187 ? -15.360 -2.402 12.660 1.00 96.38 187 GLU A O 1
ATOM 1386 N N . GLN A 1 188 ? -14.153 -4.284 12.804 1.00 95.56 188 GLN A N 1
ATOM 1387 C CA . GLN A 1 188 ? -13.397 -3.855 13.977 1.00 95.56 188 GLN A CA 1
ATOM 1388 C C . GLN A 1 188 ? -12.260 -2.890 13.612 1.00 95.56 188 GLN A C 1
ATOM 1390 O O . GLN A 1 188 ? -11.964 -1.975 14.379 1.00 95.56 188 GLN A O 1
ATOM 1395 N N . LEU A 1 189 ? -11.621 -3.068 12.451 1.00 96.31 189 LEU A N 1
ATOM 1396 C CA . LEU A 1 189 ? -10.535 -2.192 12.001 1.00 96.31 189 LEU A CA 1
ATOM 1397 C C . LEU A 1 189 ? -11.039 -0.948 11.262 1.00 96.31 189 LEU A C 1
ATOM 1399 O O . LEU A 1 189 ? -10.332 0.056 11.211 1.00 96.31 189 LEU A O 1
ATOM 1403 N N . ARG A 1 190 ? -12.255 -0.975 10.716 1.00 96.06 190 ARG A N 1
ATOM 1404 C CA . ARG A 1 190 ? -12.797 0.102 9.888 1.00 96.06 190 ARG A CA 1
ATOM 1405 C C . ARG A 1 190 ? -12.654 1.485 10.536 1.00 96.06 190 ARG A C 1
ATOM 1407 O O . ARG A 1 190 ? -12.079 2.340 9.874 1.00 96.06 190 ARG A O 1
ATOM 1414 N N . PRO A 1 191 ? -13.027 1.735 11.810 1.00 95.75 191 PRO A N 1
ATOM 1415 C CA . PRO A 1 191 ? -12.838 3.058 12.419 1.00 95.75 191 PRO A CA 1
ATOM 1416 C C . PRO A 1 191 ? -11.376 3.535 12.420 1.00 95.75 191 PRO A C 1
ATOM 1418 O O . PRO A 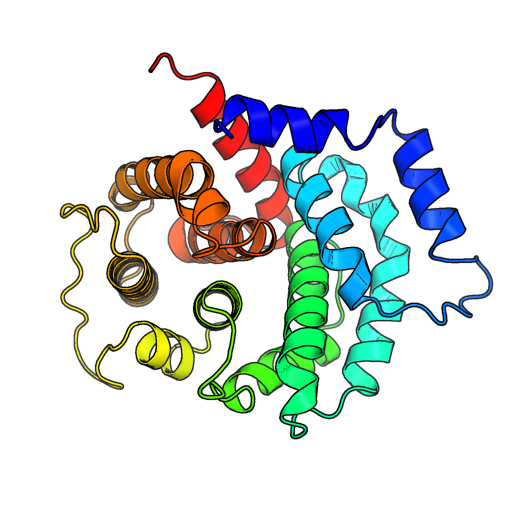1 191 ? -11.099 4.721 12.258 1.00 95.75 191 PRO A O 1
ATOM 1421 N N . ARG A 1 192 ? -10.429 2.603 12.576 1.00 96.56 192 ARG A N 1
ATOM 1422 C CA . ARG A 1 192 ? -8.987 2.874 12.549 1.00 96.56 192 ARG A CA 1
ATOM 1423 C C . ARG A 1 192 ? -8.483 3.152 11.137 1.00 96.56 192 ARG A C 1
ATOM 1425 O O . ARG A 1 192 ? -7.638 4.021 10.967 1.00 96.56 192 ARG A O 1
ATOM 1432 N N . TRP A 1 193 ? -9.022 2.477 10.127 1.00 95.12 193 TRP A N 1
ATOM 1433 C CA . TRP A 1 193 ? -8.745 2.804 8.729 1.00 95.12 193 TRP A CA 1
ATOM 1434 C C . TRP A 1 193 ? -9.152 4.240 8.380 1.00 95.12 193 TRP A C 1
ATOM 1436 O O . TRP A 1 193 ? -8.350 4.978 7.812 1.00 95.12 193 TRP A O 1
ATOM 1446 N N . GLU A 1 194 ? -10.365 4.660 8.752 1.00 95.06 194 GLU A N 1
ATOM 1447 C CA . GLU A 1 194 ? -10.856 6.013 8.441 1.00 95.06 194 GLU A CA 1
ATOM 1448 C C . GLU A 1 194 ? -9.967 7.087 9.083 1.00 95.06 194 GLU A C 1
ATOM 1450 O O . GLU A 1 194 ? -9.603 8.077 8.444 1.00 95.06 194 GLU A O 1
ATOM 1455 N N . GLU A 1 195 ? -9.565 6.849 10.332 1.00 95.50 195 GLU A N 1
ATOM 1456 C CA . GLU A 1 195 ? -8.631 7.697 11.066 1.00 95.50 195 GLU A CA 1
ATOM 1457 C C . GLU A 1 195 ? -7.246 7.746 10.404 1.00 95.50 195 GLU A C 1
ATOM 1459 O O . GLU A 1 195 ? -6.701 8.833 10.197 1.00 95.50 195 GLU A O 1
ATOM 1464 N N . LEU A 1 196 ? -6.688 6.592 10.023 1.00 95.25 196 LEU A N 1
ATOM 1465 C CA . LEU A 1 196 ? -5.390 6.512 9.358 1.00 95.25 196 LEU A CA 1
ATOM 1466 C C . LEU A 1 196 ? -5.391 7.242 8.014 1.00 95.25 196 LEU A C 1
ATOM 1468 O O . LEU A 1 196 ? -4.452 7.983 7.732 1.00 95.25 196 LEU A O 1
ATOM 1472 N N . ILE A 1 197 ? -6.429 7.080 7.191 1.00 93.62 197 ILE A N 1
ATOM 1473 C CA . ILE A 1 197 ? -6.534 7.781 5.903 1.00 93.62 197 ILE A CA 1
ATOM 1474 C C . ILE A 1 197 ? -6.622 9.295 6.107 1.00 93.62 197 ILE A C 1
ATOM 1476 O O . ILE A 1 197 ? -5.943 10.050 5.405 1.00 93.62 197 ILE A O 1
ATOM 1480 N N . ALA A 1 198 ? -7.400 9.751 7.094 1.00 91.12 198 ALA A N 1
ATOM 1481 C CA . ALA A 1 198 ? -7.474 11.168 7.429 1.00 91.12 198 ALA A CA 1
ATOM 1482 C C . ALA A 1 198 ? -6.101 11.724 7.849 1.00 91.12 198 ALA A C 1
ATOM 1484 O O . ALA A 1 198 ? -5.662 12.737 7.304 1.00 91.12 198 ALA A O 1
ATOM 1485 N N . LEU A 1 199 ? -5.390 11.036 8.751 1.00 91.19 199 LEU A N 1
ATOM 1486 C CA . LEU A 1 199 ? -4.041 11.419 9.187 1.00 91.19 199 LEU A CA 1
ATOM 1487 C C . LEU A 1 199 ? -3.013 11.361 8.056 1.00 91.19 199 LEU A C 1
ATOM 1489 O O . LEU A 1 199 ? -2.140 12.225 7.979 1.00 91.19 199 LEU A O 1
ATOM 1493 N N . THR A 1 200 ? -3.121 10.370 7.172 1.00 87.25 200 THR A N 1
ATOM 1494 C CA . THR A 1 200 ? -2.201 10.182 6.047 1.00 87.25 200 THR A CA 1
ATOM 1495 C C . THR A 1 200 ? -2.197 11.411 5.151 1.00 87.25 200 THR A C 1
ATOM 1497 O O . THR A 1 200 ? -1.138 11.989 4.906 1.00 87.25 200 THR A O 1
ATOM 1500 N N . VAL A 1 201 ? -3.380 11.877 4.742 1.00 81.75 201 VAL A N 1
ATOM 1501 C CA . VAL A 1 201 ? -3.477 13.041 3.857 1.00 81.75 201 VAL A CA 1
ATOM 1502 C C . VAL A 1 201 ? -3.257 14.357 4.599 1.00 81.75 201 VAL A C 1
ATOM 1504 O O . VAL A 1 201 ? -2.503 15.217 4.134 1.00 81.75 201 VAL A O 1
ATOM 1507 N N . ASP A 1 202 ? -3.895 14.524 5.758 1.00 83.56 202 ASP A N 1
ATOM 1508 C CA . ASP A 1 202 ? -3.888 15.810 6.451 1.00 83.56 202 ASP A CA 1
ATOM 1509 C C . ASP A 1 202 ? -2.545 16.060 7.171 1.00 83.56 202 ASP A C 1
ATOM 1511 O O . ASP A 1 202 ? -2.197 17.217 7.398 1.00 83.56 202 ASP A O 1
ATOM 1515 N N . THR A 1 203 ? -1.772 15.014 7.504 1.00 85.44 203 THR A N 1
ATOM 1516 C CA . THR A 1 203 ? -0.505 15.122 8.256 1.00 85.44 203 THR A CA 1
ATOM 1517 C C . THR A 1 203 ? 0.660 14.373 7.608 1.00 85.44 203 THR A C 1
ATOM 1519 O O . THR A 1 203 ? 1.634 15.021 7.231 1.00 85.44 203 THR A O 1
ATOM 1522 N N . PHE A 1 204 ? 0.601 13.044 7.450 1.00 85.94 204 PHE A N 1
ATOM 1523 C CA . PHE A 1 204 ? 1.805 12.257 7.131 1.00 85.94 204 PHE A CA 1
ATOM 1524 C C . PHE A 1 204 ? 2.433 12.595 5.778 1.00 85.94 204 PHE A C 1
ATOM 1526 O O . PHE A 1 204 ? 3.659 12.603 5.678 1.00 85.94 204 PHE A O 1
ATOM 1533 N N . PHE A 1 205 ? 1.635 12.943 4.767 1.00 86.56 205 PHE A N 1
ATOM 1534 C CA . PHE A 1 205 ? 2.160 13.443 3.492 1.00 86.56 205 PHE A CA 1
ATOM 1535 C C . PHE A 1 205 ? 2.859 14.795 3.631 1.00 86.56 205 PHE A C 1
ATOM 1537 O O . PHE A 1 205 ? 3.880 15.038 2.995 1.00 86.56 205 PHE A O 1
ATOM 1544 N N . GLN A 1 206 ? 2.332 15.678 4.480 1.00 85.00 206 GLN A N 1
ATOM 1545 C CA . GLN A 1 206 ? 2.883 17.021 4.681 1.00 85.00 206 GLN A CA 1
ATOM 1546 C C . GLN A 1 206 ? 4.180 16.990 5.491 1.00 85.00 206 GLN A C 1
ATOM 1548 O O . GLN A 1 206 ? 5.026 17.865 5.332 1.00 85.00 206 GLN A O 1
ATOM 1553 N N . THR A 1 207 ? 4.335 15.985 6.352 1.00 85.38 207 THR A N 1
ATOM 1554 C CA . THR A 1 207 ? 5.535 15.773 7.166 1.00 85.38 207 THR A CA 1
ATOM 1555 C C . THR A 1 207 ? 6.498 14.752 6.562 1.00 85.38 207 THR A C 1
ATOM 1557 O O . THR A 1 207 ? 7.472 14.403 7.217 1.00 85.38 207 THR A O 1
ATOM 1560 N N . HIS A 1 208 ? 6.241 14.266 5.341 1.00 86.88 208 HIS A N 1
ATOM 1561 C CA . HIS A 1 208 ? 7.050 13.250 4.650 1.00 86.88 208 HIS A CA 1
ATOM 1562 C C . HIS A 1 208 ? 7.265 11.948 5.445 1.00 86.88 208 HIS A C 1
ATOM 1564 O O . HIS A 1 208 ? 8.246 11.236 5.231 1.00 86.88 208 HIS A O 1
ATOM 1570 N N . VAL A 1 209 ? 6.329 11.630 6.343 1.00 87.19 209 VAL A N 1
ATOM 1571 C CA . VAL A 1 209 ? 6.301 10.367 7.095 1.00 87.19 209 VAL A CA 1
ATOM 1572 C C . VAL A 1 209 ? 5.777 9.245 6.203 1.00 87.19 209 VAL A C 1
ATOM 1574 O O . VAL A 1 209 ? 6.274 8.131 6.252 1.00 87.19 209 VAL A O 1
ATOM 1577 N N . LEU A 1 210 ? 4.802 9.541 5.345 1.00 90.00 210 LEU A N 1
ATOM 1578 C CA . LEU A 1 210 ? 4.361 8.654 4.270 1.00 90.00 210 LEU A CA 1
ATOM 1579 C C . LEU A 1 210 ? 4.417 9.403 2.941 1.00 90.00 210 LEU A C 1
ATOM 1581 O O . LEU A 1 210 ? 4.393 10.636 2.909 1.00 90.00 210 LEU A O 1
ATOM 1585 N N . ALA A 1 211 ? 4.468 8.647 1.849 1.00 87.94 211 ALA A N 1
ATOM 1586 C CA . ALA A 1 211 ? 4.375 9.163 0.489 1.00 87.94 211 ALA A CA 1
ATOM 1587 C C . ALA A 1 211 ? 3.070 8.687 -0.161 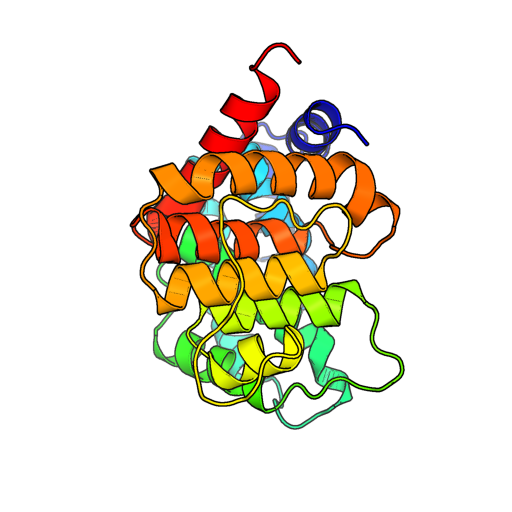1.00 87.94 211 ALA A C 1
ATOM 1589 O O . ALA A 1 211 ? 2.419 7.773 0.343 1.00 87.94 211 ALA A O 1
ATOM 1590 N N . GLN A 1 212 ? 2.690 9.275 -1.297 1.00 85.69 212 GLN A N 1
ATOM 1591 C CA . GLN A 1 212 ? 1.515 8.820 -2.055 1.00 85.69 212 GLN A CA 1
ATOM 1592 C C . GLN A 1 212 ? 1.615 7.328 -2.417 1.00 85.69 212 GLN A C 1
ATOM 1594 O O . GLN A 1 212 ? 0.640 6.601 -2.231 1.00 85.69 212 GLN A O 1
ATOM 1599 N N . ALA A 1 213 ? 2.823 6.857 -2.744 1.00 87.38 213 ALA A N 1
ATOM 1600 C CA . ALA A 1 213 ? 3.151 5.445 -2.958 1.00 87.38 213 ALA A CA 1
ATOM 1601 C C . ALA A 1 213 ? 2.822 4.518 -1.781 1.00 87.38 213 ALA A C 1
ATOM 1603 O O . ALA A 1 213 ? 2.653 3.312 -1.947 1.00 87.38 213 ALA A O 1
ATOM 1604 N N . SER A 1 214 ? 2.664 5.048 -0.567 1.00 93.25 214 SER A N 1
ATOM 1605 C CA . SER A 1 214 ? 2.230 4.250 0.578 1.00 93.25 214 SER A CA 1
ATOM 1606 C C . SER A 1 214 ? 0.745 3.854 0.495 1.00 93.25 214 SER A C 1
ATOM 1608 O O . SER A 1 214 ? 0.355 2.877 1.133 1.00 93.25 214 SER A O 1
ATOM 1610 N N . VAL A 1 215 ? -0.095 4.568 -0.271 1.00 93.31 215 VAL A N 1
ATOM 1611 C CA . VAL A 1 215 ? -1.552 4.325 -0.336 1.00 93.31 215 VAL A CA 1
ATOM 1612 C C . VAL A 1 215 ? -1.892 2.983 -0.986 1.00 93.31 215 VAL A C 1
ATOM 1614 O O . VAL A 1 215 ? -2.645 2.232 -0.364 1.00 93.31 215 VAL A O 1
ATOM 1617 N N . PRO A 1 216 ? -1.343 2.606 -2.156 1.00 95.88 216 PRO A N 1
ATOM 1618 C CA . PRO A 1 216 ? -1.588 1.284 -2.736 1.00 95.88 216 PRO A CA 1
ATOM 1619 C C . PRO A 1 216 ? -1.161 0.131 -1.827 1.00 95.88 216 PRO A C 1
ATOM 1621 O O . PRO A 1 216 ? -1.860 -0.879 -1.732 1.00 95.88 216 PRO A O 1
ATOM 1624 N N . TRP A 1 217 ? -0.041 0.279 -1.114 1.00 97.50 217 TRP A N 1
ATOM 1625 C CA . TRP A 1 217 ? 0.405 -0.724 -0.148 1.00 97.50 217 TRP A CA 1
ATOM 1626 C C . TRP A 1 217 ? -0.534 -0.827 1.045 1.00 97.50 217 TRP A C 1
ATOM 1628 O O . TRP A 1 217 ? -0.951 -1.925 1.412 1.00 97.50 217 TRP A O 1
ATOM 1638 N N . LEU A 1 218 ? -0.911 0.313 1.621 1.00 97.00 218 LEU A N 1
ATOM 1639 C CA . LEU A 1 218 ? -1.851 0.364 2.730 1.00 97.00 218 LEU A CA 1
ATOM 1640 C C . LEU A 1 218 ? -3.210 -0.231 2.327 1.00 97.00 218 LEU A C 1
ATOM 1642 O O . LEU A 1 218 ? -3.788 -1.028 3.066 1.00 97.00 218 LEU A O 1
ATOM 1646 N N . GLY A 1 219 ? -3.687 0.101 1.128 1.00 96.88 219 GLY A N 1
ATOM 1647 C CA . GLY A 1 219 ? -4.909 -0.443 0.558 1.00 96.88 219 GLY A CA 1
ATOM 1648 C C . GLY A 1 219 ? -4.837 -1.948 0.316 1.00 96.88 219 GLY A C 1
ATOM 1649 O O . GLY A 1 219 ? -5.808 -2.642 0.592 1.00 96.88 219 GLY A O 1
ATOM 1650 N N . ARG A 1 220 ? -3.686 -2.497 -0.092 1.00 98.25 220 ARG A N 1
ATOM 1651 C CA . ARG A 1 220 ? -3.500 -3.954 -0.173 1.00 98.25 220 ARG A CA 1
ATOM 1652 C C . ARG A 1 220 ? -3.494 -4.620 1.197 1.00 98.25 220 ARG A C 1
ATOM 1654 O O . ARG A 1 220 ? -4.175 -5.628 1.365 1.00 98.25 220 ARG A O 1
ATOM 1661 N N . VAL A 1 221 ? -2.781 -4.068 2.182 1.00 98.31 221 VAL A N 1
ATOM 1662 C CA . VAL A 1 221 ? -2.794 -4.602 3.557 1.00 98.31 221 VAL A CA 1
ATOM 1663 C C . VAL A 1 221 ? -4.225 -4.676 4.082 1.00 98.31 221 VAL A C 1
ATOM 1665 O O . VAL A 1 221 ? -4.648 -5.715 4.578 1.00 98.31 221 VAL A O 1
ATOM 1668 N N . VAL A 1 222 ? -4.979 -3.585 3.954 1.00 97.94 222 VAL A N 1
ATOM 1669 C CA . VAL A 1 222 ? -6.306 -3.478 4.562 1.00 97.94 222 VAL A CA 1
ATOM 1670 C C . VAL A 1 222 ? -7.383 -4.132 3.702 1.00 97.94 222 VAL A C 1
ATOM 1672 O O . VAL A 1 222 ? -8.111 -4.989 4.193 1.00 97.94 222 VAL A O 1
ATOM 1675 N N . GLY A 1 223 ? -7.471 -3.787 2.421 1.00 98.00 223 GLY A N 1
ATOM 1676 C CA . GLY A 1 223 ? -8.456 -4.333 1.490 1.00 98.00 223 GLY A CA 1
ATOM 1677 C C . GLY A 1 223 ? -8.300 -5.841 1.313 1.00 98.00 223 GLY A C 1
ATOM 1678 O O . GLY A 1 223 ? -9.234 -6.596 1.576 1.00 98.00 223 GLY A O 1
ATOM 1679 N N . HIS A 1 224 ? -7.108 -6.304 0.931 1.00 97.94 224 HIS A N 1
ATOM 1680 C CA . HIS A 1 224 ? -6.877 -7.732 0.715 1.00 97.94 224 HIS A CA 1
ATOM 1681 C C . HIS A 1 224 ? -6.635 -8.493 2.020 1.00 97.94 224 HIS A C 1
ATOM 1683 O O . HIS A 1 224 ? -7.323 -9.473 2.298 1.00 97.94 224 HIS A O 1
ATOM 1689 N N . GLY A 1 225 ? -5.677 -8.038 2.831 1.00 96.88 225 GLY A N 1
ATOM 1690 C CA . GLY A 1 225 ? -5.236 -8.778 4.017 1.00 96.88 225 GLY A CA 1
ATOM 1691 C C . GLY A 1 225 ? -6.256 -8.836 5.157 1.00 96.88 225 GLY A C 1
ATOM 1692 O O . GLY A 1 225 ? -6.158 -9.727 5.998 1.00 96.88 225 GLY A O 1
ATOM 1693 N N . ILE A 1 226 ? -7.221 -7.908 5.207 1.00 97.44 226 ILE A N 1
ATOM 1694 C CA . ILE A 1 226 ? -8.130 -7.754 6.356 1.00 97.44 226 ILE A CA 1
ATOM 1695 C C . ILE A 1 226 ? -9.601 -7.755 5.920 1.00 97.44 226 ILE A C 1
ATOM 1697 O O . ILE A 1 226 ? -10.416 -8.465 6.508 1.00 97.44 226 ILE A O 1
ATOM 1701 N N . ALA A 1 227 ? -9.960 -7.003 4.877 1.00 97.44 227 ALA A N 1
ATOM 1702 C CA . ALA A 1 227 ? -11.327 -6.950 4.357 1.00 97.44 227 ALA A CA 1
ATOM 1703 C C . ALA A 1 227 ? -11.679 -8.099 3.398 1.00 97.44 227 ALA A C 1
ATOM 1705 O O . ALA A 1 227 ? -12.850 -8.268 3.060 1.00 97.44 227 ALA A O 1
ATOM 1706 N N . GLY A 1 228 ? -10.701 -8.921 3.002 1.00 97.31 228 GLY A N 1
ATOM 1707 C CA . GLY A 1 228 ? -10.922 -10.100 2.162 1.00 97.31 228 GLY A CA 1
ATOM 1708 C C . GLY A 1 228 ? -11.235 -9.778 0.699 1.00 97.31 228 GLY A C 1
ATOM 1709 O O . GLY A 1 228 ? -11.780 -10.625 -0.007 1.00 97.31 228 GLY A O 1
ATOM 1710 N N . VAL A 1 229 ? -10.901 -8.571 0.236 1.00 98.19 229 VAL A N 1
ATOM 1711 C CA . VAL A 1 229 ? -11.044 -8.171 -1.168 1.00 98.19 229 VAL A CA 1
ATOM 1712 C C . VAL A 1 229 ? -10.038 -8.965 -2.018 1.00 98.19 229 VAL A C 1
ATOM 1714 O O . VAL A 1 229 ? -8.864 -9.072 -1.638 1.00 98.19 229 VAL A O 1
ATOM 1717 N N . PRO A 1 230 ? -10.439 -9.555 -3.158 1.00 98.25 230 PRO A N 1
ATOM 1718 C CA . PRO A 1 230 ? -9.494 -10.171 -4.087 1.00 98.25 230 PRO A CA 1
ATOM 1719 C C . PRO A 1 230 ? -8.416 -9.169 -4.513 1.00 98.25 230 PRO A C 1
ATOM 1721 O O . PRO A 1 230 ? -8.736 -8.012 -4.757 1.00 98.25 230 PRO A O 1
ATOM 1724 N N . VAL A 1 231 ? -7.149 -9.595 -4.632 1.00 97.50 231 VAL A N 1
ATOM 1725 C CA . VAL A 1 231 ? -6.034 -8.671 -4.941 1.00 97.50 231 VAL A CA 1
ATOM 1726 C C . VAL A 1 231 ? -6.358 -7.796 -6.151 1.00 97.50 231 VAL A C 1
ATOM 1728 O O . VAL A 1 231 ? -6.274 -6.584 -6.029 1.00 97.50 231 VAL A O 1
ATOM 1731 N N . GLY A 1 232 ? -6.825 -8.384 -7.257 1.00 97.31 232 GLY A N 1
ATOM 1732 C CA . GLY A 1 232 ? -7.160 -7.664 -8.492 1.00 97.31 232 GLY A CA 1
ATOM 1733 C C . GLY A 1 232 ? -8.350 -6.703 -8.429 1.00 97.31 232 GLY A C 1
ATOM 1734 O O . GLY A 1 232 ? -8.626 -6.032 -9.414 1.00 97.31 232 GLY A O 1
ATOM 1735 N N . GLU A 1 233 ? -9.050 -6.639 -7.297 1.00 97.94 233 GLU A N 1
ATOM 1736 C CA . GLU A 1 233 ? -10.173 -5.726 -7.049 1.00 97.94 233 GLU A CA 1
ATOM 1737 C C . GLU A 1 233 ? -9.814 -4.649 -6.006 1.00 97.94 233 GLU A C 1
ATOM 1739 O O . GLU A 1 233 ? -10.615 -3.763 -5.704 1.00 97.94 233 GLU A O 1
ATOM 1744 N N . VAL A 1 234 ? -8.602 -4.694 -5.437 1.00 98.25 234 VAL A N 1
ATOM 1745 C CA . VAL A 1 234 ? -8.185 -3.767 -4.376 1.00 98.25 234 VAL A CA 1
ATOM 1746 C C . VAL A 1 234 ? -8.110 -2.325 -4.878 1.00 98.25 234 VAL A C 1
ATOM 1748 O O . VAL A 1 234 ? -8.440 -1.422 -4.114 1.00 98.25 234 VAL A O 1
ATOM 1751 N N . ALA A 1 235 ? -7.719 -2.073 -6.132 1.00 97.06 235 ALA A N 1
ATOM 1752 C CA . ALA A 1 235 ? -7.680 -0.708 -6.663 1.00 97.06 235 ALA A CA 1
ATOM 1753 C C . ALA A 1 235 ? -9.074 -0.056 -6.683 1.00 97.06 235 ALA A C 1
ATOM 1755 O O . ALA A 1 235 ? -9.221 1.091 -6.258 1.00 97.06 235 ALA A O 1
ATOM 1756 N N . ASP A 1 236 ? -10.105 -0.796 -7.105 1.00 96.69 236 ASP A N 1
ATOM 1757 C CA . ASP A 1 236 ? -11.496 -0.327 -7.064 1.00 96.69 236 ASP A CA 1
ATOM 1758 C C . ASP A 1 236 ? -11.964 -0.095 -5.623 1.00 96.69 236 ASP A C 1
ATOM 1760 O O . ASP A 1 236 ? -12.571 0.934 -5.322 1.00 96.69 236 ASP A O 1
ATOM 1764 N N . TRP A 1 237 ? -11.609 -0.999 -4.706 1.00 97.19 237 TRP A N 1
ATOM 1765 C CA . TRP A 1 237 ? -11.920 -0.840 -3.286 1.00 97.19 237 TRP A CA 1
ATOM 1766 C C . TRP A 1 237 ? -11.274 0.415 -2.676 1.00 97.19 237 TRP A C 1
ATOM 1768 O O . TRP A 1 237 ? -11.945 1.156 -1.957 1.00 97.19 237 TRP A O 1
ATOM 1778 N N . ILE A 1 238 ? -10.001 0.699 -2.990 1.00 95.38 238 ILE A N 1
ATOM 1779 C CA . ILE A 1 238 ? -9.311 1.927 -2.557 1.00 95.38 238 ILE A CA 1
ATOM 1780 C C . ILE A 1 238 ? -10.058 3.155 -3.084 1.00 95.38 238 ILE A C 1
ATOM 1782 O O . ILE A 1 238 ? -10.372 4.060 -2.308 1.00 95.38 238 ILE A O 1
ATOM 1786 N N . HIS A 1 239 ? -10.352 3.185 -4.387 1.00 92.31 239 HIS A N 1
ATOM 1787 C CA . HIS A 1 239 ? -11.069 4.290 -5.021 1.00 92.31 239 HIS A CA 1
ATOM 1788 C C . HIS A 1 239 ? -12.407 4.566 -4.322 1.00 92.31 239 HIS A C 1
ATOM 1790 O O . HIS A 1 239 ? -12.693 5.704 -3.933 1.00 92.31 239 HIS A O 1
ATOM 1796 N N . ASP A 1 240 ? -13.212 3.525 -4.111 1.00 94.56 240 ASP A N 1
ATOM 1797 C CA . ASP A 1 240 ? -14.532 3.646 -3.500 1.00 94.56 240 ASP A CA 1
ATOM 1798 C C . ASP A 1 240 ? -14.452 4.077 -2.025 1.00 94.56 240 ASP A C 1
ATOM 1800 O O . ASP A 1 240 ? -15.215 4.951 -1.598 1.00 94.56 240 ASP A O 1
ATOM 1804 N N . GLU A 1 241 ? -13.493 3.556 -1.253 1.00 94.38 241 GLU A N 1
ATOM 1805 C CA . GLU A 1 241 ? -13.288 3.954 0.144 1.00 94.38 241 GLU A CA 1
ATOM 1806 C C . GLU A 1 241 ? -12.855 5.419 0.277 1.00 94.38 241 GLU A C 1
ATOM 1808 O O . GLU A 1 241 ? -13.410 6.160 1.095 1.00 94.38 241 GLU A O 1
ATOM 1813 N N . LEU A 1 242 ? -11.923 5.888 -0.556 1.00 91.25 242 LEU A N 1
ATOM 1814 C CA . LEU A 1 242 ? -11.499 7.291 -0.545 1.00 91.25 242 LEU A CA 1
ATOM 1815 C C . LEU A 1 242 ? -12.651 8.231 -0.938 1.00 91.25 242 LEU A C 1
ATOM 1817 O O . LEU A 1 242 ? -12.834 9.298 -0.337 1.00 91.25 242 LEU A O 1
ATOM 1821 N N . ARG A 1 243 ? -13.493 7.833 -1.898 1.00 89.19 243 ARG A N 1
ATOM 1822 C CA . ARG A 1 243 ? -14.700 8.593 -2.268 1.00 89.19 243 ARG A CA 1
ATOM 1823 C C . ARG A 1 243 ? -15.742 8.612 -1.161 1.00 89.19 243 ARG A C 1
ATOM 1825 O O . ARG A 1 243 ? -16.332 9.657 -0.887 1.00 89.19 243 ARG A O 1
ATOM 1832 N N . ARG A 1 244 ? -15.951 7.486 -0.485 1.00 93.44 244 ARG A N 1
ATOM 1833 C CA . ARG A 1 244 ? -16.853 7.407 0.666 1.00 93.44 244 ARG A CA 1
ATOM 1834 C C . ARG A 1 244 ? -16.410 8.358 1.779 1.00 93.44 244 ARG A C 1
ATOM 1836 O O . ARG A 1 244 ? -17.235 9.095 2.316 1.00 93.44 244 ARG A O 1
ATOM 1843 N N . LEU A 1 245 ? -15.115 8.373 2.094 1.00 90.62 245 LEU A N 1
ATOM 1844 C CA . LEU A 1 245 ? -14.543 9.225 3.141 1.00 90.62 245 LEU A CA 1
ATOM 1845 C C . LEU A 1 245 ? -14.554 10.716 2.790 1.00 90.62 245 LEU A C 1
ATOM 1847 O O . LEU A 1 245 ? -14.645 11.554 3.685 1.00 90.62 245 LEU A O 1
ATOM 1851 N N . THR A 1 246 ? -14.494 11.066 1.504 1.00 86.12 246 THR A N 1
ATOM 1852 C CA . THR A 1 246 ? -14.631 12.463 1.052 1.00 86.12 246 THR A CA 1
ATOM 1853 C C . THR A 1 246 ? -16.079 12.946 1.006 1.00 86.12 246 THR A C 1
ATOM 1855 O O . THR A 1 246 ? -16.315 14.140 1.174 1.00 86.12 246 THR A O 1
ATOM 1858 N N . ALA A 1 247 ? -17.047 12.048 0.805 1.00 84.31 247 ALA A N 1
ATOM 1859 C CA . ALA A 1 247 ? -18.471 12.384 0.776 1.00 84.31 247 ALA A CA 1
ATOM 1860 C C . ALA A 1 247 ? -19.108 12.515 2.173 1.00 84.31 247 ALA A C 1
ATOM 1862 O O . ALA A 1 247 ? -20.183 13.104 2.304 1.00 84.31 247 ALA A O 1
ATOM 1863 N N . ALA A 1 248 ? -18.480 11.961 3.213 1.00 79.75 248 ALA A N 1
ATOM 1864 C CA . ALA A 1 248 ? -18.991 12.038 4.576 1.00 79.75 248 ALA A CA 1
ATOM 1865 C C . ALA A 1 248 ? -18.908 13.484 5.119 1.00 79.75 248 ALA A C 1
ATOM 1867 O O . ALA A 1 248 ? -17.836 14.094 5.060 1.00 79.75 248 ALA A O 1
ATOM 1868 N N . PRO A 1 249 ? -20.002 14.053 5.665 1.00 68.94 249 PRO A N 1
ATOM 1869 C CA . PRO A 1 249 ? -19.934 15.337 6.353 1.00 68.94 249 PRO A CA 1
ATOM 1870 C C . PRO A 1 249 ? -19.031 15.197 7.588 1.00 68.94 249 PRO A C 1
ATOM 1872 O O . PRO A 1 249 ? -19.308 14.370 8.457 1.00 68.94 249 PRO A O 1
ATOM 1875 N N . ARG A 1 250 ? -17.938 15.970 7.622 1.00 62.53 250 ARG A N 1
ATOM 1876 C CA . ARG A 1 250 ? -17.025 16.070 8.772 1.00 62.53 250 ARG A CA 1
ATOM 1877 C C . ARG A 1 250 ? -17.632 16.912 9.892 1.00 62.53 250 ARG A C 1
ATOM 1879 O O . ARG A 1 250 ? -18.292 17.926 9.566 1.00 62.53 250 ARG A O 1
#

Sequence (250 aa):
MRLQEFVSSSTAGFGIDRDGLREGIEEMFPPDGASRFDVGAQEPVVDDAIVAVGGRDAGQFEPLVPAVVRQVAALDSADPDAVQPNLSVLGVMNGLQIMGLDVPEAAVRTGTGWLAGMRTAGLEPEWMHWTRGLAALALGDLPTARTIAALPETGPVEAHPDVSPGFNIQAWQALLVAAVERALPWEQLRPRWEELIALTVDTFFQTHVLAQASVPWLGRVVGHGIAGVPVGEVADWIHDELRRLTAAPR